Protein AF-A0A2N0PZ54-F1 (afdb_monomer_lite)

Organism: NCBI:txid588596

pLDDT: mean 73.6, std 25.11, range [31.48, 98.81]

Foldseek 3Di:
DDDPVNVVVVVVVVVVVVVVVVVVVVVVVVVVVVVVVVVVVVVVVVVVVVVVVVVVVVVVVVVVVVVVVVVVVVVVVVVVVVVVVVPPPPPPDDDDDDDDDDDDDDDPPPPPPPDDDPVNVVVVVVVVVVVVVVVVVVVVVVVVVVVVVVVVVPDDDDDDDDDDDPPPPVVVVVVVVVVVVVVVPPPDDDDDDDDDDDDDDDDDDDDDDDDDDDDDDDDD

Structure (mmCIF, N/CA/C/O backbone):
data_AF-A0A2N0PZ54-F1
#
_entry.id   AF-A0A2N0PZ54-F1
#
loop_
_atom_site.group_PDB
_atom_site.id
_atom_site.type_symbol
_atom_site.label_atom_id
_atom_site.label_alt_id
_atom_site.label_comp_id
_atom_site.label_asym_id
_atom_site.label_entity_id
_atom_site.label_seq_id
_atom_site.pdbx_PDB_ins_code
_atom_site.Cartn_x
_atom_site.Cartn_y
_atom_site.Cartn_z
_atom_site.occupancy
_atom_site.B_iso_or_equiv
_atom_site.auth_seq_id
_atom_site.auth_comp_id
_atom_site.auth_asym_id
_atom_site.auth_atom_id
_atom_site.pdbx_PDB_model_num
ATOM 1 N N . MET A 1 1 ? -26.607 3.199 61.182 1.00 68.12 1 MET A N 1
ATOM 2 C CA . MET A 1 1 ? -25.312 2.592 60.817 1.00 68.12 1 MET A CA 1
ATOM 3 C C . MET A 1 1 ? -25.599 1.587 59.723 1.00 68.12 1 MET A C 1
ATOM 5 O O . MET A 1 1 ? -26.382 0.681 59.970 1.00 68.12 1 MET A O 1
ATOM 9 N N . THR A 1 2 ? -25.081 1.798 58.517 1.00 79.88 2 THR A N 1
ATOM 10 C CA . THR A 1 2 ? -25.103 0.780 57.459 1.00 79.88 2 THR A CA 1
ATOM 11 C C . THR A 1 2 ? -24.251 -0.396 57.914 1.00 79.88 2 THR A C 1
ATOM 13 O O . THR A 1 2 ? -23.165 -0.187 58.458 1.00 79.88 2 THR A O 1
ATOM 16 N N . SER A 1 3 ? -24.761 -1.617 57.767 1.00 94.19 3 SER A N 1
ATOM 17 C CA . SER A 1 3 ? -23.997 -2.801 58.150 1.00 94.19 3 SER A CA 1
ATOM 18 C C . SER A 1 3 ? -22.883 -3.054 57.131 1.00 94.19 3 SER A C 1
ATOM 20 O O . SER A 1 3 ? -22.993 -2.676 55.964 1.00 94.19 3 SER A O 1
ATOM 22 N N . GLU A 1 4 ? -21.810 -3.719 57.551 1.00 96.19 4 GLU A N 1
ATOM 23 C CA . GLU A 1 4 ? -20.730 -4.156 56.656 1.00 96.19 4 GLU A CA 1
ATOM 24 C C . GLU A 1 4 ? -21.262 -4.990 55.475 1.00 96.19 4 GLU A C 1
ATOM 26 O O . GLU A 1 4 ? -20.805 -4.853 54.341 1.00 96.19 4 GLU A O 1
ATOM 31 N N . MET A 1 5 ? -22.315 -5.777 55.718 1.00 96.19 5 MET A N 1
ATOM 32 C CA . MET A 1 5 ? -23.004 -6.555 54.692 1.00 96.19 5 MET A CA 1
ATOM 33 C C . MET A 1 5 ? -23.631 -5.674 53.600 1.00 96.19 5 MET A C 1
ATOM 35 O O . MET A 1 5 ? -23.596 -6.035 52.423 1.00 96.19 5 MET A O 1
ATOM 39 N N . ASP A 1 6 ? -24.202 -4.524 53.965 1.00 96.44 6 ASP A N 1
ATOM 40 C CA . ASP A 1 6 ? -24.826 -3.612 52.999 1.00 96.44 6 ASP A CA 1
ATOM 41 C C . ASP A 1 6 ? -23.773 -2.942 52.108 1.00 96.44 6 ASP A C 1
ATOM 43 O O . ASP A 1 6 ? -23.976 -2.824 50.898 1.00 96.44 6 ASP A O 1
ATOM 47 N N . LEU A 1 7 ? -22.614 -2.590 52.679 1.00 96.94 7 LEU A N 1
ATOM 48 C CA . LEU A 1 7 ? -21.474 -2.051 51.929 1.00 96.94 7 LEU A CA 1
ATOM 49 C C . LEU A 1 7 ? -20.921 -3.074 50.926 1.00 96.94 7 LEU A C 1
ATOM 51 O O . LEU A 1 7 ? -20.685 -2.735 49.768 1.00 96.94 7 LEU A O 1
ATOM 55 N N . LEU A 1 8 ? -20.773 -4.339 51.333 1.00 97.44 8 LEU A N 1
ATOM 56 C CA . LEU A 1 8 ? -20.301 -5.407 50.445 1.00 97.44 8 LEU A CA 1
ATOM 57 C C . LEU A 1 8 ? -21.275 -5.695 49.297 1.00 97.44 8 LEU A C 1
ATOM 59 O O . LEU A 1 8 ? -20.848 -5.926 48.165 1.00 97.44 8 LEU A O 1
ATOM 63 N N . LYS A 1 9 ? -22.588 -5.668 49.557 1.00 97.31 9 LYS A N 1
ATOM 64 C CA . LYS A 1 9 ? -23.604 -5.810 48.501 1.00 97.31 9 LYS A CA 1
ATOM 65 C C . LYS A 1 9 ? -23.529 -4.664 47.494 1.00 97.31 9 LYS A C 1
ATOM 67 O O . LYS A 1 9 ? -23.600 -4.913 46.291 1.00 97.31 9 LYS A O 1
ATOM 72 N N . GLN A 1 10 ? -23.367 -3.434 47.978 1.00 97.12 10 GLN A N 1
ATOM 73 C CA . GLN A 1 10 ? -23.228 -2.258 47.123 1.00 97.12 10 GLN A CA 1
ATOM 74 C C . GLN A 1 10 ? -21.970 -2.342 46.248 1.00 97.12 10 GLN A C 1
ATOM 76 O O . GLN A 1 10 ? -22.047 -2.105 45.043 1.00 97.12 10 GLN A O 1
ATOM 81 N N . GLU A 1 11 ? -20.832 -2.724 46.827 1.00 97.69 11 GLU A N 1
ATOM 82 C CA . GLU A 1 11 ? -19.576 -2.843 46.084 1.00 97.69 11 GLU A CA 1
ATOM 83 C C . GLU A 1 11 ? -19.619 -3.975 45.049 1.00 97.69 11 GLU A C 1
ATOM 85 O O . GLU A 1 11 ? -19.183 -3.786 43.917 1.00 97.69 11 GLU A O 1
ATOM 90 N N . ASN A 1 12 ? -20.228 -5.121 45.371 1.00 98.25 12 ASN A N 1
ATOM 91 C CA . ASN A 1 12 ? -20.440 -6.184 44.384 1.00 98.25 12 ASN A CA 1
ATOM 92 C C . ASN A 1 12 ? -21.315 -5.721 43.213 1.00 98.25 12 ASN A C 1
ATOM 94 O O . ASN A 1 12 ? -21.012 -6.037 42.065 1.00 98.25 12 ASN A O 1
ATOM 98 N N . ALA A 1 13 ? -22.373 -4.947 43.474 1.00 98.38 13 ALA A N 1
ATOM 99 C CA . ALA A 1 13 ? -23.194 -4.380 42.406 1.00 98.38 13 ALA A CA 1
ATOM 100 C C . ALA A 1 13 ? -22.382 -3.421 41.516 1.00 98.38 13 ALA A C 1
ATOM 102 O O . ALA A 1 13 ? -22.491 -3.478 40.290 1.00 98.38 13 ALA A O 1
ATOM 103 N N . ARG A 1 14 ? -21.518 -2.593 42.121 1.00 98.50 14 ARG A N 1
ATOM 104 C CA . ARG A 1 14 ? -20.605 -1.695 41.401 1.00 98.50 14 ARG A CA 1
ATOM 105 C C . ARG A 1 14 ? -19.615 -2.473 40.529 1.00 98.50 14 ARG A C 1
ATOM 107 O O . ARG A 1 14 ? -19.482 -2.166 39.348 1.00 98.50 14 ARG A O 1
ATOM 114 N N . LEU A 1 15 ? -18.967 -3.499 41.082 1.00 98.62 15 LEU A N 1
ATOM 115 C CA . LEU A 1 15 ? -18.009 -4.344 40.361 1.00 98.62 15 LEU A CA 1
ATOM 116 C C . LEU A 1 15 ? -18.667 -5.124 39.217 1.00 98.62 15 LEU A C 1
ATOM 118 O O . LEU A 1 15 ? -18.072 -5.272 38.153 1.00 98.62 15 LEU A O 1
ATOM 122 N N . MET A 1 16 ? -19.903 -5.596 39.396 1.00 98.38 16 MET A N 1
ATOM 123 C CA . MET A 1 16 ? -20.659 -6.254 38.326 1.00 98.38 16 MET A CA 1
ATOM 124 C C . MET A 1 16 ? -20.952 -5.302 37.162 1.00 98.38 16 MET A C 1
ATOM 126 O O . MET A 1 16 ? -20.800 -5.696 36.005 1.00 98.38 16 MET A O 1
ATOM 130 N N . ALA A 1 17 ? -21.328 -4.054 37.457 1.00 98.50 17 ALA A N 1
ATOM 131 C CA . ALA A 1 17 ? -21.536 -3.033 36.434 1.00 98.50 17 ALA A CA 1
ATOM 132 C C . ALA A 1 17 ? -20.226 -2.691 35.701 1.00 98.50 17 ALA A C 1
ATOM 134 O O . ALA A 1 17 ? -20.183 -2.707 34.473 1.00 98.50 17 ALA A O 1
ATOM 135 N N . GLU A 1 18 ? -19.138 -2.476 36.443 1.00 98.56 18 GLU A N 1
ATOM 136 C CA . GLU A 1 18 ? -17.820 -2.167 35.877 1.00 98.56 18 GLU A CA 1
ATOM 137 C C . GLU A 1 18 ? -17.285 -3.313 34.994 1.00 98.56 18 GLU A C 1
ATOM 139 O O . GLU A 1 18 ? -16.790 -3.078 33.891 1.00 98.56 18 GLU A O 1
ATOM 144 N N . ASN A 1 19 ? -17.461 -4.570 35.413 1.00 98.50 19 ASN A N 1
ATOM 145 C CA . ASN A 1 19 ? -17.098 -5.738 34.606 1.00 98.50 19 ASN A CA 1
ATOM 146 C C . ASN A 1 19 ? -17.907 -5.832 33.304 1.00 98.50 19 ASN A C 1
ATOM 148 O O . ASN A 1 19 ? -17.364 -6.229 32.270 1.00 98.50 19 ASN A O 1
ATOM 152 N N . ALA A 1 20 ? -19.193 -5.467 33.333 1.00 98.62 20 ALA A N 1
ATOM 153 C CA . ALA A 1 20 ? -20.018 -5.426 32.130 1.00 98.62 20 ALA A CA 1
ATOM 154 C C . ALA A 1 20 ? -19.530 -4.341 31.156 1.00 98.62 20 ALA A C 1
ATOM 156 O O . ALA A 1 20 ? -19.388 -4.614 29.964 1.00 98.62 20 ALA A O 1
ATOM 157 N N . GLU A 1 21 ? -19.193 -3.148 31.655 1.00 98.62 21 GLU A N 1
ATOM 158 C CA . GLU A 1 21 ? -18.612 -2.079 30.835 1.00 98.62 21 GLU A CA 1
ATOM 159 C C . GLU A 1 21 ? -17.265 -2.474 30.222 1.00 98.62 21 GLU A C 1
ATOM 161 O O . GLU A 1 21 ? -17.022 -2.225 29.040 1.00 98.62 21 GLU A O 1
ATOM 166 N N . PHE A 1 22 ? -16.379 -3.104 31.001 1.00 98.75 22 PHE A N 1
ATOM 167 C CA . PHE A 1 22 ? -15.093 -3.573 30.486 1.00 98.75 22 PHE A CA 1
ATOM 168 C C . PHE A 1 22 ? -15.255 -4.620 29.393 1.00 98.75 22 PHE A C 1
ATOM 170 O O . PHE A 1 22 ? -14.506 -4.595 28.417 1.00 98.75 22 PHE A O 1
ATOM 177 N N . LYS A 1 23 ? -16.240 -5.512 29.525 1.00 98.69 23 LYS A N 1
ATOM 178 C CA . LYS A 1 23 ? -16.540 -6.506 28.497 1.00 98.69 23 LYS A CA 1
ATOM 179 C C . LYS A 1 23 ? -16.958 -5.843 27.183 1.00 98.69 23 LYS A C 1
ATOM 181 O O . LYS A 1 23 ? -16.408 -6.190 26.144 1.00 98.69 23 LYS A O 1
ATOM 186 N N . VAL A 1 24 ? -17.844 -4.845 27.241 1.00 98.75 24 VAL A N 1
ATOM 187 C CA . VAL A 1 24 ? -18.264 -4.078 26.054 1.00 98.75 24 VAL A CA 1
ATOM 188 C C . VAL A 1 24 ? -17.067 -3.392 25.393 1.00 98.75 24 VAL A C 1
ATOM 190 O O . VAL A 1 24 ? -16.829 -3.593 24.207 1.00 98.75 24 VAL A O 1
ATOM 193 N N . LYS A 1 25 ? -16.246 -2.667 26.166 1.00 98.69 25 LYS A N 1
ATOM 194 C CA . LYS A 1 25 ? -15.042 -1.992 25.644 1.00 98.69 25 LYS A CA 1
ATOM 195 C C . LYS A 1 25 ? -14.034 -2.969 25.037 1.00 98.69 25 LYS A C 1
ATOM 197 O O . LYS A 1 25 ? -13.357 -2.643 24.066 1.00 98.69 25 LYS A O 1
ATOM 202 N N . TYR A 1 26 ? -13.899 -4.157 25.624 1.00 98.75 26 TYR A N 1
ATOM 203 C CA . TYR A 1 26 ? -13.022 -5.200 25.102 1.00 98.75 26 TYR A CA 1
ATOM 204 C C . TYR A 1 26 ? -13.509 -5.717 23.745 1.00 98.75 26 TYR A C 1
ATOM 206 O O . TYR A 1 26 ? -12.701 -5.856 22.825 1.00 98.75 26 TYR A O 1
ATOM 214 N N . ASP A 1 27 ? -14.810 -5.973 23.613 1.00 98.62 27 ASP A N 1
ATOM 215 C CA . ASP A 1 27 ? -15.408 -6.439 22.362 1.00 98.62 27 ASP A CA 1
ATOM 216 C C . ASP A 1 27 ? -15.318 -5.356 21.269 1.00 98.62 27 ASP A C 1
ATOM 218 O O . ASP A 1 27 ? -14.859 -5.645 20.165 1.00 98.62 27 ASP A O 1
ATOM 222 N N . GLU A 1 28 ? -15.602 -4.090 21.596 1.00 98.75 28 GLU A N 1
ATOM 223 C CA . GLU A 1 28 ? -15.422 -2.946 20.684 1.00 98.75 28 GLU A CA 1
ATOM 224 C C . GLU A 1 28 ? -13.970 -2.817 20.196 1.00 98.75 28 GLU A C 1
ATOM 226 O O . GLU A 1 28 ? -13.707 -2.743 18.993 1.00 98.75 28 GLU A O 1
ATOM 231 N N . ALA A 1 29 ? -12.997 -2.855 21.112 1.00 98.81 29 ALA A N 1
ATOM 232 C CA . ALA A 1 29 ? -11.582 -2.772 20.757 1.00 98.81 29 ALA A CA 1
ATOM 233 C C . ALA A 1 29 ? -11.137 -3.960 19.890 1.00 98.81 29 ALA A C 1
ATOM 235 O O . ALA A 1 29 ? -10.318 -3.816 18.975 1.00 98.81 29 ALA A O 1
ATOM 236 N N . LYS A 1 30 ? -11.671 -5.154 20.159 1.00 98.75 30 LYS A N 1
ATOM 237 C CA . LYS A 1 30 ? -11.410 -6.345 19.352 1.00 98.75 30 LYS A CA 1
ATOM 238 C C . LYS A 1 30 ? -11.942 -6.160 17.931 1.00 98.75 30 LYS A C 1
ATOM 240 O O . LYS A 1 30 ? -11.209 -6.454 16.982 1.00 98.75 30 LYS A O 1
ATOM 245 N N . ASP A 1 31 ? -13.146 -5.624 17.776 1.00 98.75 31 ASP A N 1
ATOM 246 C CA . ASP A 1 31 ? -13.743 -5.339 16.472 1.00 98.75 31 ASP A CA 1
ATOM 247 C C . ASP A 1 31 ? -12.942 -4.280 15.702 1.00 98.75 31 ASP A C 1
ATOM 249 O O . ASP A 1 31 ? -12.585 -4.499 14.539 1.00 98.75 31 ASP A O 1
ATOM 253 N N . GLU A 1 32 ? -12.529 -3.190 16.351 1.00 98.75 32 GLU A N 1
ATOM 254 C CA . GLU A 1 32 ? -11.653 -2.179 15.745 1.00 98.75 32 GLU A CA 1
ATOM 255 C C . GLU A 1 32 ? -10.322 -2.772 15.264 1.00 98.75 32 GLU A C 1
ATOM 257 O O . GLU A 1 32 ? -9.891 -2.520 14.133 1.00 98.75 32 GLU A O 1
ATOM 262 N N . ILE A 1 33 ? -9.690 -3.627 16.075 1.00 98.75 33 ILE A N 1
ATOM 263 C CA . ILE A 1 33 ? -8.461 -4.332 15.690 1.00 98.75 33 ILE A CA 1
ATOM 264 C C . ILE A 1 33 ? -8.702 -5.203 14.453 1.00 98.75 33 ILE A C 1
ATOM 266 O O . ILE A 1 33 ? -7.851 -5.250 13.558 1.00 98.75 33 ILE A O 1
ATOM 270 N N . THR A 1 34 ? -9.835 -5.906 14.368 1.00 98.75 34 THR A N 1
ATOM 271 C CA . THR A 1 34 ? -10.137 -6.738 13.191 1.00 98.75 34 THR A CA 1
ATOM 272 C C . THR A 1 34 ? -10.324 -5.899 11.928 1.00 98.75 34 THR A C 1
ATOM 274 O O . THR A 1 34 ? -9.774 -6.262 10.879 1.00 98.75 34 THR A O 1
ATOM 277 N N . LYS A 1 35 ? -10.998 -4.748 12.038 1.00 98.81 35 LYS A N 1
ATOM 278 C CA . LYS A 1 35 ? -11.200 -3.792 10.945 1.00 98.81 35 LYS A CA 1
ATOM 279 C C . LYS A 1 35 ? -9.877 -3.201 10.461 1.00 98.81 35 LYS A C 1
ATOM 281 O O . LYS A 1 35 ? -9.555 -3.320 9.279 1.00 98.81 35 LYS A O 1
ATOM 286 N N . LEU A 1 36 ? -9.058 -2.672 11.371 1.00 98.81 36 LEU A N 1
ATOM 287 C CA . LEU A 1 36 ? -7.744 -2.108 11.041 1.00 98.81 36 LEU A CA 1
ATOM 288 C C . LEU A 1 36 ? -6.825 -3.147 10.388 1.00 98.81 36 LEU A C 1
ATOM 290 O O . LEU A 1 36 ? -6.130 -2.856 9.414 1.00 98.81 36 LEU A O 1
ATOM 294 N N . ARG A 1 37 ? -6.851 -4.398 10.864 1.00 98.75 37 ARG A N 1
ATOM 295 C CA . ARG A 1 37 ? -6.103 -5.496 10.233 1.00 98.75 37 ARG A CA 1
ATOM 296 C C . ARG A 1 37 ? -6.569 -5.769 8.803 1.00 98.75 37 ARG A C 1
ATOM 298 O O . ARG A 1 37 ? -5.736 -6.088 7.955 1.00 98.75 37 ARG A O 1
ATOM 305 N N . ALA A 1 38 ? -7.868 -5.683 8.521 1.00 98.69 38 ALA A N 1
ATOM 306 C CA . ALA A 1 38 ? -8.391 -5.859 7.169 1.00 98.69 38 ALA A CA 1
ATOM 307 C C . ALA A 1 38 ? -7.967 -4.709 6.242 1.00 98.69 38 ALA A C 1
ATOM 309 O O . ALA A 1 38 ? -7.477 -4.964 5.141 1.00 98.69 38 ALA A O 1
ATOM 310 N N . GLU A 1 39 ? -8.067 -3.465 6.710 1.00 98.81 39 GLU A N 1
ATOM 311 C CA . GLU A 1 39 ? -7.629 -2.279 5.966 1.00 98.81 39 GLU A CA 1
ATOM 312 C C . GLU A 1 39 ? -6.130 -2.328 5.636 1.00 98.81 39 GLU A C 1
ATOM 314 O O . GLU A 1 39 ? -5.743 -2.127 4.482 1.00 98.81 39 GLU A O 1
ATOM 319 N N . LEU A 1 40 ? -5.285 -2.685 6.610 1.00 98.81 40 LEU A N 1
ATOM 320 C CA . LEU A 1 40 ? -3.843 -2.843 6.398 1.00 98.81 40 LEU A CA 1
ATOM 321 C C . LEU A 1 40 ? -3.529 -3.929 5.362 1.00 98.81 40 LEU A C 1
ATOM 323 O O . LEU A 1 40 ? -2.709 -3.701 4.472 1.00 98.81 40 LEU A O 1
ATOM 327 N N . ARG A 1 41 ? -4.203 -5.085 5.423 1.00 98.75 41 ARG A N 1
ATOM 328 C CA . ARG A 1 41 ? -4.040 -6.153 4.419 1.00 98.75 41 ARG A CA 1
ATOM 329 C C . ARG A 1 41 ? -4.400 -5.678 3.013 1.00 98.75 41 ARG A C 1
ATOM 331 O O . ARG A 1 41 ? -3.668 -5.971 2.069 1.00 98.75 41 ARG A O 1
ATOM 338 N N . ASN A 1 42 ? -5.490 -4.927 2.874 1.00 98.75 42 ASN A N 1
ATOM 339 C CA . ASN A 1 42 ? -5.900 -4.375 1.584 1.00 98.75 42 ASN A CA 1
ATOM 340 C C . ASN A 1 42 ? -4.880 -3.357 1.067 1.00 98.75 42 ASN A C 1
ATOM 342 O O . ASN A 1 42 ? -4.481 -3.418 -0.095 1.00 98.75 42 ASN A O 1
ATOM 346 N N . ARG A 1 43 ? -4.386 -2.465 1.935 1.00 98.81 43 ARG A N 1
ATOM 347 C CA . ARG A 1 43 ? -3.375 -1.478 1.545 1.00 98.81 43 ARG A CA 1
ATOM 348 C C . ARG A 1 43 ? -2.067 -2.129 1.100 1.00 98.81 43 ARG A C 1
ATOM 350 O O . ARG A 1 43 ? -1.476 -1.663 0.129 1.00 98.81 43 ARG A O 1
ATOM 357 N N . ILE A 1 44 ? -1.636 -3.197 1.773 1.00 98.75 44 ILE A N 1
ATOM 358 C CA . ILE A 1 44 ? -0.453 -3.976 1.377 1.00 98.75 44 ILE A CA 1
ATOM 359 C C . ILE A 1 44 ? -0.655 -4.579 -0.017 1.00 98.75 44 ILE A C 1
ATOM 361 O O . ILE A 1 44 ? 0.192 -4.365 -0.880 1.00 98.75 44 ILE A O 1
ATOM 365 N N . LYS A 1 45 ? -1.799 -5.229 -0.275 1.00 98.69 45 LYS A N 1
ATOM 366 C CA . LYS A 1 45 ? -2.123 -5.787 -1.602 1.00 98.69 45 LYS A CA 1
ATOM 367 C C . LYS A 1 45 ? -2.062 -4.743 -2.719 1.00 98.69 45 LYS A C 1
ATOM 369 O O . LYS A 1 45 ? -1.461 -4.995 -3.761 1.00 98.69 45 LYS A O 1
ATOM 374 N N . GLU A 1 46 ? -2.655 -3.570 -2.506 1.00 98.69 46 GLU A N 1
ATOM 375 C CA . GLU A 1 46 ? -2.633 -2.487 -3.498 1.00 98.69 46 GLU A CA 1
ATOM 376 C C . GLU A 1 46 ? -1.210 -1.979 -3.768 1.00 98.69 46 GLU A C 1
ATOM 378 O O . GLU A 1 46 ? -0.824 -1.765 -4.919 1.00 98.69 46 GLU A O 1
ATOM 383 N N . LEU A 1 47 ? -0.399 -1.820 -2.717 1.00 98.69 47 LEU A N 1
ATOM 384 C CA . LEU A 1 47 ? 0.995 -1.393 -2.854 1.00 98.69 47 LEU A CA 1
ATOM 385 C C . LEU A 1 47 ? 1.855 -2.442 -3.568 1.00 98.69 47 LEU A C 1
ATOM 387 O O . LEU A 1 47 ? 2.684 -2.083 -4.403 1.00 98.69 47 LEU A O 1
ATOM 391 N N . GLU A 1 48 ? 1.656 -3.727 -3.280 1.00 98.62 48 GLU A N 1
ATOM 392 C CA . GLU A 1 48 ? 2.356 -4.821 -3.958 1.00 98.62 48 GLU A CA 1
ATOM 393 C C . GLU A 1 48 ? 2.012 -4.872 -5.445 1.00 98.62 48 GLU A C 1
ATOM 395 O O . GLU A 1 48 ? 2.919 -4.958 -6.277 1.00 98.62 48 GLU A O 1
ATOM 400 N N . LYS A 1 49 ? 0.729 -4.729 -5.794 1.00 98.62 49 LYS A N 1
ATOM 401 C CA . LYS A 1 49 ? 0.285 -4.651 -7.189 1.00 98.62 49 LYS A CA 1
ATOM 402 C C . LYS A 1 49 ? 0.925 -3.465 -7.914 1.00 98.62 49 LYS A C 1
ATOM 404 O O . LYS A 1 49 ? 1.543 -3.648 -8.959 1.00 98.62 49 LYS A O 1
ATOM 409 N N . ALA A 1 50 ? 0.868 -2.269 -7.326 1.00 98.56 50 ALA A N 1
ATOM 410 C CA . ALA A 1 50 ? 1.475 -1.072 -7.910 1.00 98.56 50 ALA A CA 1
ATOM 411 C C . ALA A 1 50 ? 3.000 -1.208 -8.087 1.00 98.56 50 ALA A C 1
ATOM 413 O O . ALA A 1 50 ? 3.565 -0.741 -9.084 1.00 98.56 50 ALA A O 1
ATOM 414 N N . ARG A 1 51 ? 3.679 -1.874 -7.142 1.00 98.62 51 ARG A N 1
ATOM 415 C CA . ARG A 1 51 ? 5.114 -2.171 -7.235 1.00 98.62 51 ARG A CA 1
ATOM 416 C C . ARG A 1 51 ? 5.412 -3.097 -8.412 1.00 98.62 51 ARG A C 1
ATOM 418 O O . ARG A 1 51 ? 6.338 -2.816 -9.170 1.00 98.62 51 ARG A O 1
ATOM 425 N N . ILE A 1 52 ? 4.636 -4.170 -8.571 1.00 98.56 52 ILE A N 1
ATOM 426 C CA . ILE A 1 52 ? 4.779 -5.119 -9.685 1.00 98.56 52 ILE A CA 1
ATOM 427 C C . ILE A 1 52 ? 4.539 -4.408 -11.021 1.00 98.56 52 ILE A C 1
ATOM 429 O O . ILE A 1 52 ? 5.385 -4.497 -11.908 1.00 98.56 52 ILE A O 1
ATOM 433 N N . ASP A 1 53 ? 3.463 -3.630 -11.145 1.00 98.50 53 ASP A N 1
ATOM 434 C CA . ASP A 1 53 ? 3.146 -2.881 -12.369 1.00 98.50 53 ASP A CA 1
ATOM 435 C C . ASP A 1 53 ? 4.277 -1.918 -12.760 1.00 98.50 53 ASP A C 1
ATOM 437 O O . ASP A 1 53 ? 4.623 -1.776 -13.936 1.00 98.50 53 ASP A O 1
ATOM 441 N N . THR A 1 54 ? 4.881 -1.259 -11.770 1.00 98.31 54 THR A N 1
ATOM 442 C CA . THR A 1 54 ? 6.018 -0.357 -11.987 1.00 98.31 54 THR A CA 1
ATOM 443 C C . THR A 1 54 ? 7.262 -1.122 -12.431 1.00 98.31 54 THR A C 1
ATOM 445 O O . THR A 1 54 ? 7.921 -0.706 -13.384 1.00 98.31 54 THR A O 1
ATOM 448 N N . ALA A 1 55 ? 7.565 -2.255 -11.791 1.00 98.50 55 ALA A N 1
ATOM 449 C CA . ALA A 1 55 ? 8.688 -3.106 -12.174 1.00 98.50 55 ALA A CA 1
ATOM 450 C C . ALA A 1 55 ? 8.539 -3.607 -13.620 1.00 98.50 55 ALA A C 1
ATOM 452 O O . ALA A 1 55 ? 9.458 -3.444 -14.416 1.00 98.50 55 ALA A O 1
ATOM 453 N N . VAL A 1 56 ? 7.352 -4.098 -13.994 1.00 98.50 56 VAL A N 1
ATOM 454 C CA . VAL A 1 56 ? 7.049 -4.555 -15.361 1.00 98.50 56 VAL A CA 1
ATOM 455 C C . VAL A 1 56 ? 7.214 -3.425 -16.380 1.00 98.50 56 VAL A C 1
ATOM 457 O O . VAL A 1 56 ? 7.837 -3.617 -17.426 1.00 98.50 56 VAL A O 1
ATOM 460 N N . LYS A 1 57 ? 6.697 -2.224 -16.085 1.00 98.31 57 LYS A N 1
ATOM 461 C CA . LYS A 1 57 ? 6.866 -1.049 -16.959 1.00 98.31 57 LYS A CA 1
ATOM 462 C C . LYS A 1 57 ? 8.335 -0.672 -17.139 1.00 98.31 57 LYS A C 1
ATOM 464 O O . LYS A 1 57 ? 8.728 -0.317 -18.248 1.00 98.31 57 LYS A O 1
ATOM 469 N N . ASN A 1 58 ? 9.132 -0.745 -16.076 1.00 98.12 58 ASN A N 1
ATOM 470 C CA . ASN A 1 58 ? 10.562 -0.457 -16.144 1.00 98.12 58 ASN A CA 1
ATOM 471 C C . ASN A 1 58 ? 11.296 -1.498 -16.992 1.00 98.12 58 ASN A C 1
ATOM 473 O O . ASN A 1 58 ? 11.955 -1.109 -17.947 1.00 98.12 58 ASN A O 1
ATOM 477 N N . THR A 1 59 ? 11.070 -2.794 -16.759 1.00 98.12 59 THR A N 1
ATOM 478 C CA . THR A 1 59 ? 11.657 -3.862 -17.585 1.00 98.12 59 THR A CA 1
ATOM 479 C C . THR A 1 59 ? 11.296 -3.706 -19.062 1.00 98.12 59 THR A C 1
ATOM 481 O O . THR A 1 59 ? 12.155 -3.844 -19.928 1.00 98.12 59 THR A O 1
ATOM 484 N N . ARG A 1 60 ? 10.040 -3.356 -19.378 1.00 98.06 60 ARG A N 1
ATOM 485 C CA . ARG A 1 60 ? 9.628 -3.076 -20.761 1.00 98.06 60 ARG A CA 1
ATOM 486 C C . ARG A 1 60 ? 10.404 -1.902 -21.365 1.00 98.06 60 ARG A C 1
ATOM 488 O O . ARG A 1 60 ? 10.798 -1.979 -22.526 1.00 98.06 60 ARG A O 1
ATOM 495 N N . ARG A 1 61 ? 10.609 -0.826 -20.598 1.00 98.31 61 ARG A N 1
ATOM 496 C CA . ARG A 1 61 ? 11.392 0.336 -21.041 1.00 98.31 61 ARG A CA 1
ATOM 497 C C . ARG A 1 61 ? 12.850 -0.044 -21.291 1.00 98.31 61 ARG A C 1
ATOM 499 O O . ARG A 1 61 ? 13.395 0.372 -22.304 1.00 98.31 61 ARG A O 1
ATOM 506 N N . ASP A 1 62 ? 13.449 -0.846 -20.417 1.00 98.06 62 ASP A N 1
ATOM 507 C CA . ASP A 1 62 ? 14.844 -1.277 -20.552 1.00 98.06 62 ASP A CA 1
ATOM 508 C C . ASP A 1 62 ? 15.042 -2.119 -21.818 1.00 98.06 62 ASP A C 1
ATOM 510 O O . ASP A 1 62 ? 15.947 -1.848 -22.604 1.00 98.06 62 ASP A O 1
ATOM 514 N N . VAL A 1 63 ? 14.135 -3.066 -22.084 1.00 98.06 63 VAL A N 1
ATOM 515 C CA . VAL A 1 63 ? 14.134 -3.853 -23.330 1.00 98.06 63 VAL A CA 1
ATOM 516 C C . VAL A 1 63 ? 14.004 -2.952 -24.560 1.00 98.06 63 VAL A C 1
ATOM 518 O O . VAL A 1 63 ? 14.708 -3.137 -25.553 1.00 98.06 63 VAL A O 1
ATOM 521 N N . GLU A 1 64 ? 13.115 -1.959 -24.516 1.00 98.19 64 GLU A N 1
ATOM 522 C CA . GLU A 1 64 ? 12.941 -1.033 -25.634 1.00 98.19 64 GLU A CA 1
ATOM 523 C C . GLU A 1 64 ? 14.159 -0.125 -25.844 1.00 98.19 64 GLU A C 1
ATOM 525 O O . GLU A 1 64 ? 14.518 0.144 -26.990 1.00 98.19 64 GLU A O 1
ATOM 530 N N . ASN A 1 65 ? 14.808 0.322 -24.768 1.00 98.12 65 ASN A N 1
ATOM 531 C CA . ASN A 1 65 ? 16.035 1.109 -24.842 1.00 98.12 65 ASN A CA 1
ATOM 532 C C . ASN A 1 65 ? 17.157 0.302 -25.507 1.00 98.12 65 ASN A C 1
ATOM 534 O O . ASN A 1 65 ? 17.734 0.786 -26.472 1.00 98.12 65 ASN A O 1
ATOM 538 N N . VAL A 1 66 ? 17.374 -0.954 -25.094 1.00 98.25 66 VAL A N 1
ATOM 539 C CA . VAL A 1 66 ? 18.362 -1.849 -25.728 1.00 98.25 66 VAL A CA 1
ATOM 540 C C . VAL A 1 66 ? 18.085 -2.018 -27.224 1.00 98.25 66 VAL A C 1
ATOM 542 O O . VAL A 1 66 ? 19.006 -1.975 -28.038 1.00 98.25 66 VAL A O 1
ATOM 545 N N . ARG A 1 67 ? 16.811 -2.167 -27.611 1.00 98.06 67 ARG A N 1
ATOM 546 C CA . ARG A 1 67 ? 16.420 -2.248 -29.025 1.00 98.06 67 ARG A CA 1
ATOM 547 C C . ARG A 1 67 ? 16.765 -0.964 -29.787 1.00 98.06 67 ARG A C 1
ATOM 549 O O . ARG A 1 67 ? 17.326 -1.051 -30.875 1.00 98.06 67 ARG A O 1
ATOM 556 N N . ARG A 1 68 ? 16.446 0.208 -29.223 1.00 98.31 68 ARG A N 1
ATOM 557 C CA . ARG A 1 68 ? 16.773 1.513 -29.826 1.00 98.31 68 ARG A CA 1
ATOM 558 C C . ARG A 1 68 ? 18.285 1.723 -29.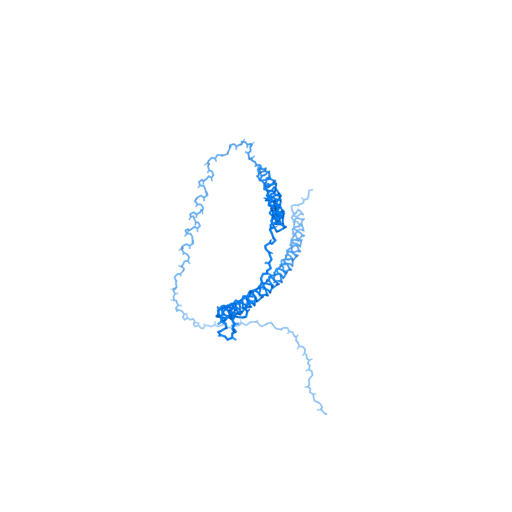935 1.00 98.31 68 ARG A C 1
ATOM 560 O O . ARG A 1 68 ? 18.743 2.239 -30.946 1.00 98.31 68 ARG A O 1
ATOM 567 N N . ASP A 1 69 ? 19.060 1.289 -28.946 1.00 98.31 69 ASP A N 1
ATOM 568 C CA . ASP A 1 69 ? 20.522 1.393 -28.972 1.00 98.31 69 ASP A CA 1
ATOM 569 C C . ASP A 1 69 ? 21.137 0.519 -30.074 1.00 98.31 69 ASP A C 1
ATOM 571 O O . ASP A 1 69 ? 22.037 0.967 -30.786 1.00 98.31 69 ASP A O 1
ATOM 575 N N . ALA A 1 70 ? 20.614 -0.696 -30.271 1.00 97.94 70 ALA A N 1
ATOM 576 C CA . ALA A 1 70 ? 21.030 -1.569 -31.367 1.00 97.94 70 ALA A CA 1
ATOM 577 C C . ALA A 1 70 ? 20.705 -0.962 -32.746 1.00 97.94 70 ALA A C 1
ATOM 579 O O . ALA A 1 70 ? 21.569 -0.928 -33.623 1.00 97.94 70 ALA A O 1
ATOM 580 N N . GLU A 1 71 ? 19.493 -0.429 -32.921 1.00 98.00 71 GLU A N 1
ATOM 581 C CA . GLU A 1 71 ? 19.076 0.254 -34.154 1.00 98.00 71 GLU A CA 1
ATOM 582 C C . GLU A 1 71 ? 19.933 1.500 -34.429 1.00 98.00 71 GLU A C 1
ATOM 584 O O . GLU A 1 71 ? 20.425 1.691 -35.542 1.00 98.00 71 GLU A O 1
ATOM 589 N N . ASN A 1 72 ? 20.202 2.311 -33.403 1.00 98.19 72 ASN A N 1
ATOM 590 C CA . ASN A 1 72 ? 21.077 3.478 -33.509 1.00 98.19 72 ASN A CA 1
ATOM 591 C C . ASN A 1 72 ? 22.511 3.093 -33.904 1.00 98.19 72 ASN A C 1
ATOM 593 O O . ASN A 1 72 ? 23.133 3.793 -34.704 1.00 98.19 72 ASN A O 1
ATOM 597 N N . ALA A 1 73 ? 23.045 1.986 -33.378 1.00 97.88 73 ALA A N 1
ATOM 598 C CA . ALA A 1 73 ? 24.365 1.487 -33.760 1.00 97.88 73 ALA A CA 1
ATOM 599 C C . ALA A 1 73 ? 24.407 1.041 -35.232 1.00 97.88 73 ALA A C 1
ATOM 601 O O . ALA A 1 73 ? 25.362 1.361 -35.948 1.00 97.88 73 ALA A O 1
ATOM 602 N N . GLU A 1 74 ? 23.362 0.359 -35.708 1.00 97.75 74 GLU A N 1
ATOM 603 C CA . GLU A 1 74 ? 23.243 -0.044 -37.110 1.00 97.75 74 GLU A CA 1
ATOM 604 C C . GLU A 1 74 ? 23.134 1.171 -38.042 1.00 97.75 74 GLU A C 1
ATOM 606 O O . GLU A 1 74 ? 23.874 1.266 -39.026 1.00 97.75 74 GLU A O 1
ATOM 611 N N . LEU A 1 75 ? 22.265 2.134 -37.718 1.00 98.12 75 LEU A N 1
ATOM 612 C CA . LEU A 1 75 ? 22.118 3.372 -38.484 1.00 98.12 75 LEU A CA 1
ATOM 613 C C . LEU A 1 75 ? 23.429 4.156 -38.531 1.00 98.12 75 LEU A C 1
ATOM 615 O O . LEU A 1 75 ? 23.837 4.590 -39.606 1.00 98.12 75 LEU A O 1
ATOM 619 N N . LYS A 1 76 ? 24.137 4.269 -37.403 1.00 98.00 76 LYS A N 1
ATOM 620 C CA . LYS A 1 76 ? 25.450 4.921 -37.347 1.00 98.00 76 LYS A CA 1
ATOM 621 C C . LYS A 1 76 ? 26.465 4.241 -38.270 1.00 98.00 76 LYS A C 1
ATOM 623 O O . LYS A 1 76 ? 27.214 4.931 -38.957 1.00 98.00 76 LYS A O 1
ATOM 628 N N . SER A 1 77 ? 26.468 2.907 -38.333 1.00 96.56 77 SER A N 1
ATOM 629 C CA . SER A 1 77 ? 27.319 2.163 -39.271 1.00 96.56 77 SER A CA 1
ATOM 630 C C . SER A 1 77 ? 26.943 2.427 -40.734 1.00 96.56 77 SER A C 1
ATOM 632 O O . SER A 1 77 ? 27.829 2.631 -41.563 1.00 96.56 77 SER A O 1
ATOM 634 N N . ARG A 1 78 ? 25.644 2.461 -41.061 1.00 97.19 78 ARG A N 1
ATOM 635 C CA . ARG A 1 78 ? 25.163 2.768 -42.420 1.00 97.19 78 ARG A CA 1
ATOM 636 C C . ARG A 1 78 ? 25.519 4.194 -42.848 1.00 97.19 78 ARG A C 1
ATOM 638 O O . ARG A 1 78 ? 25.961 4.382 -43.975 1.00 97.19 78 ARG A O 1
ATOM 645 N N . VAL A 1 79 ? 25.371 5.172 -41.953 1.00 96.94 79 VAL A N 1
ATOM 646 C CA . VAL A 1 79 ? 25.749 6.572 -42.206 1.00 96.94 79 VAL A CA 1
ATOM 647 C C . VAL A 1 79 ? 27.247 6.687 -42.472 1.00 96.94 79 VAL A C 1
ATOM 649 O O . VAL A 1 79 ? 27.624 7.258 -43.487 1.00 96.94 79 VAL A O 1
ATOM 652 N N . ALA A 1 80 ? 28.095 6.068 -41.643 1.00 95.31 80 ALA A N 1
ATOM 653 C CA . ALA A 1 80 ? 29.545 6.098 -41.845 1.00 95.31 80 ALA A CA 1
ATOM 654 C C . ALA A 1 80 ? 29.968 5.524 -43.213 1.00 95.31 80 ALA A C 1
ATOM 656 O O . ALA A 1 80 ? 30.818 6.102 -43.883 1.00 95.31 80 ALA A O 1
ATOM 657 N N . LYS A 1 81 ? 29.339 4.424 -43.656 1.00 94.62 81 LYS A N 1
ATOM 658 C CA . LYS A 1 81 ? 29.581 3.847 -44.991 1.00 94.62 81 LYS A CA 1
ATOM 659 C C . LYS A 1 81 ? 29.162 4.790 -46.119 1.00 94.62 81 LYS A C 1
ATOM 661 O O . LYS A 1 81 ? 29.921 4.990 -47.055 1.00 94.62 81 LYS A O 1
ATOM 666 N N . LEU A 1 82 ? 27.979 5.400 -46.019 1.00 94.38 82 LEU A N 1
ATOM 667 C CA . LEU A 1 82 ? 27.511 6.363 -47.022 1.00 94.38 82 LEU A CA 1
ATOM 668 C C . LEU A 1 82 ? 28.404 7.608 -47.088 1.00 94.38 82 LEU A C 1
ATOM 670 O O . LEU A 1 82 ? 28.659 8.126 -48.173 1.00 94.38 82 LEU A O 1
ATOM 674 N N . GLU A 1 83 ? 28.896 8.081 -45.944 1.00 92.44 83 GLU A N 1
ATOM 675 C CA . GLU A 1 83 ? 29.859 9.181 -45.887 1.00 92.44 83 GLU A CA 1
ATOM 676 C C . GLU A 1 83 ? 31.186 8.803 -46.565 1.00 92.44 83 GLU A C 1
ATOM 678 O O . GLU A 1 83 ? 31.728 9.610 -47.323 1.00 92.44 83 GLU A O 1
ATOM 683 N N . GLU A 1 84 ? 31.683 7.580 -46.360 1.00 91.19 84 GLU A N 1
ATOM 684 C CA . GLU A 1 84 ? 32.878 7.049 -47.032 1.00 91.19 84 GLU A CA 1
ATOM 685 C C . GLU A 1 84 ? 32.689 6.924 -48.554 1.00 91.19 84 GLU A C 1
ATOM 687 O O . GLU A 1 84 ? 33.529 7.410 -49.321 1.00 91.19 84 GLU A O 1
ATOM 692 N N . ASP A 1 85 ? 31.560 6.362 -48.994 1.00 88.62 85 ASP A N 1
ATOM 693 C CA . ASP A 1 85 ? 31.194 6.232 -50.409 1.00 88.62 85 ASP A CA 1
ATOM 694 C C . ASP A 1 85 ? 31.049 7.608 -51.081 1.00 88.62 85 ASP A C 1
ATOM 696 O O . ASP A 1 85 ? 31.455 7.795 -52.228 1.00 88.62 85 ASP A O 1
ATOM 700 N N . SER A 1 86 ? 30.517 8.606 -50.363 1.00 84.31 86 SER A N 1
ATOM 701 C CA . SER A 1 86 ? 30.395 9.983 -50.862 1.00 84.31 86 SER A CA 1
ATOM 702 C C . SER A 1 86 ? 31.737 10.716 -50.981 1.00 84.31 86 SER A C 1
ATOM 704 O O . SER A 1 86 ? 31.869 11.635 -51.790 1.00 84.31 86 SER A O 1
ATOM 706 N N . ARG A 1 87 ? 32.740 10.316 -50.185 1.00 77.19 87 ARG A N 1
ATOM 707 C CA . ARG A 1 87 ? 34.093 10.895 -50.196 1.00 77.19 87 ARG A CA 1
ATOM 708 C C . ARG A 1 87 ? 34.962 10.365 -51.328 1.00 77.19 87 ARG A C 1
ATOM 710 O O . ARG A 1 87 ? 35.978 10.988 -51.639 1.00 77.19 87 ARG A O 1
ATOM 717 N N . HIS A 1 88 ? 34.594 9.241 -51.939 1.00 65.81 88 HIS A N 1
ATOM 718 C CA . HIS A 1 88 ? 35.252 8.787 -53.154 1.00 65.81 88 HIS A CA 1
ATOM 719 C C . HIS A 1 88 ? 34.883 9.729 -54.310 1.00 65.81 88 HIS A C 1
ATOM 721 O O . HIS A 1 88 ? 33.703 9.856 -54.643 1.00 65.81 88 HIS A O 1
ATOM 727 N N . PRO A 1 89 ? 35.860 10.388 -54.964 1.00 59.81 89 PRO A N 1
ATOM 728 C CA . PRO A 1 89 ? 35.566 11.167 -56.154 1.00 59.81 89 PRO A CA 1
ATOM 729 C C . PRO A 1 89 ? 35.009 10.207 -57.204 1.00 59.81 89 PRO A C 1
ATOM 731 O O . PRO A 1 89 ? 35.677 9.238 -57.576 1.00 59.81 89 PRO A O 1
ATOM 734 N N . ARG A 1 90 ? 33.785 10.463 -57.681 1.00 61.50 90 ARG A N 1
ATOM 735 C CA . ARG A 1 90 ? 33.272 9.826 -58.896 1.00 61.50 90 ARG A CA 1
ATOM 736 C C . ARG A 1 90 ? 34.291 10.114 -59.997 1.00 61.50 90 ARG A C 1
ATOM 738 O O . ARG A 1 90 ? 34.387 11.241 -60.468 1.00 61.50 90 ARG A O 1
ATOM 745 N N . LYS A 1 91 ? 35.093 9.113 -60.366 1.00 54.03 91 LYS A N 1
ATOM 746 C CA . LYS A 1 91 ? 36.171 9.241 -61.360 1.00 54.03 91 LYS A CA 1
ATOM 747 C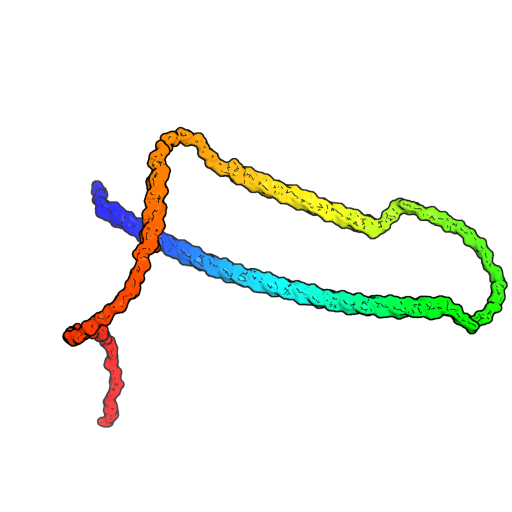 C . LYS A 1 91 ? 35.670 9.385 -62.804 1.00 54.03 91 LYS A C 1
ATOM 749 O O . LYS A 1 91 ? 36.491 9.394 -63.711 1.00 54.03 91 LYS A O 1
ATOM 754 N N . ASP A 1 92 ? 34.370 9.603 -62.999 1.00 50.47 92 ASP A N 1
ATOM 755 C CA . ASP A 1 92 ? 33.732 9.697 -64.312 1.00 50.47 92 ASP A CA 1
ATOM 756 C C . ASP A 1 92 ? 32.966 11.018 -64.494 1.00 50.47 92 ASP A C 1
ATOM 758 O O . ASP A 1 92 ? 31.832 11.048 -64.966 1.00 50.47 92 ASP A O 1
ATOM 762 N N . SER A 1 93 ? 33.576 12.143 -64.126 1.00 56.88 93 SER A N 1
ATOM 763 C CA . SER A 1 93 ? 33.175 13.436 -64.685 1.00 56.88 93 SER A CA 1
ATOM 764 C C . SER A 1 93 ? 34.413 14.286 -64.935 1.00 56.88 93 SER A C 1
ATOM 766 O O . SER A 1 93 ? 35.086 14.733 -64.007 1.00 56.88 93 SER A O 1
ATOM 768 N N . SER A 1 94 ? 34.720 14.445 -66.220 1.00 55.59 94 SER A N 1
ATOM 769 C CA . SER A 1 94 ? 35.751 15.319 -66.773 1.00 55.59 94 SER A CA 1
ATOM 770 C C . SER A 1 94 ? 35.662 16.750 -66.224 1.00 55.59 94 SER A C 1
ATOM 772 O O . SER A 1 94 ? 34.551 17.244 -66.024 1.00 55.59 94 SER A O 1
ATOM 774 N N . PRO A 1 95 ? 36.788 17.468 -66.060 1.00 47.28 95 PRO A N 1
ATOM 775 C CA . PRO A 1 95 ? 36.757 18.871 -65.678 1.00 47.28 95 PRO A CA 1
ATOM 776 C C . PRO A 1 95 ? 36.406 19.730 -66.900 1.00 47.28 95 PRO A C 1
ATOM 778 O O . PRO A 1 95 ? 37.265 20.019 -67.732 1.00 47.28 95 PRO A O 1
ATOM 781 N N . GLU A 1 96 ? 35.152 20.167 -67.015 1.00 45.84 96 GLU A N 1
ATOM 782 C CA . GLU A 1 96 ? 34.828 21.315 -67.863 1.00 45.84 96 GLU A CA 1
ATOM 783 C C . GLU A 1 96 ? 35.020 22.614 -67.068 1.00 45.84 96 GLU A C 1
ATOM 785 O O . GLU A 1 96 ? 34.299 22.905 -66.121 1.00 45.84 96 GLU A O 1
ATOM 790 N N . LYS A 1 97 ? 36.069 23.343 -67.471 1.00 40.72 97 LYS A N 1
ATOM 791 C CA . LYS A 1 97 ? 36.328 24.787 -67.342 1.00 40.72 97 LYS A CA 1
ATOM 792 C C . LYS A 1 97 ? 35.722 25.529 -66.140 1.00 40.72 97 LYS A C 1
ATOM 794 O O . LYS A 1 97 ? 34.570 25.948 -66.145 1.00 40.72 97 LYS A O 1
ATOM 799 N N . SER A 1 98 ? 36.607 25.891 -65.214 1.00 49.62 98 SER A N 1
ATOM 800 C CA . SER A 1 98 ? 36.464 27.059 -64.345 1.00 49.62 98 SER A CA 1
ATOM 801 C C . SER A 1 98 ? 36.411 28.356 -65.167 1.00 49.62 98 SER A C 1
ATOM 803 O O . SER A 1 98 ? 37.360 28.658 -65.895 1.00 49.62 98 SER A O 1
ATOM 805 N N . ALA A 1 99 ? 35.345 29.137 -65.007 1.00 42.38 99 ALA A N 1
ATOM 806 C CA . ALA A 1 99 ? 35.318 30.558 -65.334 1.00 42.38 99 ALA A CA 1
ATOM 807 C C . ALA A 1 99 ? 34.676 31.331 -64.167 1.00 42.38 99 ALA A C 1
ATOM 809 O O . ALA A 1 99 ? 33.548 31.042 -63.776 1.00 42.38 99 ALA A O 1
ATOM 810 N N . ASP A 1 100 ? 35.480 32.240 -63.615 1.00 48.28 100 ASP A N 1
ATOM 811 C CA . ASP A 1 100 ? 35.238 33.360 -62.697 1.00 48.28 100 ASP A CA 1
ATOM 812 C C . ASP A 1 100 ? 33.833 33.592 -62.115 1.00 48.28 100 ASP A C 1
ATOM 814 O O . ASP A 1 100 ? 32.893 33.962 -62.818 1.00 48.28 100 ASP A O 1
ATOM 818 N N . ILE A 1 101 ? 33.755 33.576 -60.778 1.00 50.62 101 ILE A N 1
ATOM 819 C CA . ILE A 1 101 ? 32.794 34.367 -59.993 1.00 50.62 101 ILE A CA 1
ATOM 820 C C . ILE A 1 101 ? 33.582 35.018 -58.839 1.00 50.62 101 ILE A C 1
ATOM 822 O O . ILE A 1 101 ? 34.355 34.315 -58.186 1.00 50.62 101 ILE A O 1
ATOM 826 N N . PRO A 1 102 ? 33.452 36.338 -58.600 1.00 52.72 102 PRO A N 1
ATOM 827 C CA . PRO A 1 102 ? 34.361 37.078 -57.731 1.00 52.72 102 PRO A CA 1
ATOM 828 C C . PRO A 1 102 ? 34.059 36.896 -56.238 1.00 52.72 102 PRO A C 1
ATOM 830 O O . PRO A 1 102 ? 32.907 36.755 -55.825 1.00 52.72 102 PRO A O 1
ATOM 833 N N . ASP A 1 103 ? 35.125 36.991 -55.442 1.00 45.38 103 ASP A N 1
ATOM 834 C CA . ASP A 1 103 ? 35.120 37.101 -53.984 1.00 45.38 103 ASP A CA 1
ATOM 835 C C . ASP A 1 103 ? 34.225 38.256 -53.500 1.00 45.38 103 ASP A C 1
ATOM 837 O O . ASP A 1 103 ? 34.542 39.434 -53.686 1.00 45.38 103 ASP A O 1
ATOM 841 N N . SER A 1 104 ? 33.127 37.930 -52.810 1.00 46.81 104 SER A N 1
ATOM 842 C CA . SER A 1 104 ? 32.367 38.895 -52.008 1.00 46.81 104 SER A CA 1
ATOM 843 C C . SER A 1 104 ? 32.756 38.756 -50.541 1.00 46.81 104 SER A C 1
ATOM 845 O O . SER A 1 104 ? 32.251 37.920 -49.794 1.00 46.81 104 SER A O 1
ATOM 847 N N . ILE A 1 105 ? 33.679 39.628 -50.169 1.00 46.34 105 ILE A N 1
ATOM 848 C CA . ILE A 1 105 ? 34.244 39.881 -48.850 1.00 46.34 105 ILE A CA 1
ATOM 849 C C . ILE A 1 105 ? 33.153 40.102 -47.781 1.00 46.34 105 ILE A C 1
ATOM 851 O O . ILE A 1 105 ? 32.371 41.044 -47.845 1.00 46.34 105 ILE A O 1
ATOM 855 N N . VAL A 1 106 ? 33.166 39.216 -46.780 1.00 47.75 106 VAL A N 1
ATOM 856 C CA . VAL A 1 106 ? 33.059 39.476 -45.330 1.00 47.75 106 VAL A CA 1
ATOM 857 C C . VAL A 1 106 ? 31.975 40.465 -44.868 1.00 47.75 106 VAL A C 1
ATOM 859 O O . VAL A 1 106 ? 32.222 41.658 -44.698 1.00 47.75 106 VAL A O 1
ATOM 862 N N . ALA A 1 107 ? 30.818 39.929 -44.472 1.00 40.28 107 ALA A N 1
ATOM 863 C CA . ALA A 1 107 ? 30.025 40.512 -43.394 1.00 40.28 107 ALA A CA 1
ATOM 864 C C . ALA A 1 107 ? 30.477 39.869 -42.071 1.00 40.28 107 ALA A C 1
ATOM 866 O O . ALA A 1 107 ? 30.044 38.774 -41.717 1.00 40.28 107 ALA A O 1
ATOM 867 N N . ASN A 1 108 ? 31.392 40.533 -41.361 1.00 49.59 108 ASN A N 1
ATOM 868 C CA . ASN A 1 108 ? 31.684 40.227 -39.962 1.00 49.59 108 ASN A CA 1
ATOM 869 C C . ASN A 1 108 ? 30.452 40.602 -39.129 1.00 49.59 108 ASN A C 1
ATOM 871 O O . ASN A 1 108 ? 30.332 41.733 -38.655 1.00 49.59 108 ASN A O 1
ATOM 875 N N . GLU A 1 109 ? 29.529 39.660 -38.957 1.00 49.00 109 GLU A N 1
ATOM 876 C CA . GLU A 1 109 ? 28.544 39.741 -37.889 1.00 49.00 109 GLU A CA 1
ATOM 877 C C . GLU A 1 109 ? 29.288 39.487 -36.576 1.00 49.00 109 GLU A C 1
ATOM 879 O O . GLU A 1 109 ? 29.756 38.385 -36.287 1.00 49.00 109 GLU A O 1
ATOM 884 N N . VAL A 1 110 ? 29.486 40.563 -35.818 1.00 51.25 110 VAL A N 1
ATOM 885 C CA . VAL A 1 110 ? 30.051 40.535 -34.473 1.00 51.25 110 VAL A CA 1
ATOM 886 C C . VAL A 1 110 ? 29.156 39.636 -33.623 1.00 51.25 110 VAL A C 1
ATOM 888 O O . VAL A 1 110 ? 28.102 40.060 -33.154 1.00 51.25 110 VAL A O 1
ATOM 891 N N . ILE A 1 111 ? 29.570 38.381 -33.433 1.00 56.62 111 ILE A N 1
ATOM 892 C CA . ILE A 1 111 ? 28.945 37.466 -32.482 1.00 56.62 111 ILE A CA 1
ATOM 893 C C . ILE A 1 111 ? 29.114 38.101 -31.101 1.00 56.62 111 ILE A C 1
ATOM 895 O O . ILE A 1 111 ? 30.193 38.091 -30.510 1.00 56.62 111 ILE A O 1
ATOM 899 N N . SER A 1 112 ? 28.037 38.708 -30.606 1.00 54.72 112 SER A N 1
ATOM 900 C CA . SER A 1 112 ? 27.936 39.204 -29.240 1.00 54.72 112 SER A CA 1
ATOM 901 C C . SER A 1 112 ? 28.060 38.019 -28.278 1.00 54.72 112 SER A C 1
ATOM 903 O O . SER A 1 112 ? 27.122 37.244 -28.087 1.00 54.72 112 SER A O 1
ATOM 905 N N . VAL A 1 113 ? 29.240 37.870 -27.675 1.00 57.19 113 VAL A N 1
ATOM 906 C CA . VAL A 1 113 ? 29.667 36.738 -26.828 1.00 57.19 113 VAL A CA 1
ATOM 907 C C . VAL A 1 113 ? 28.971 36.708 -25.448 1.00 57.19 113 VAL A C 1
ATOM 909 O O . VAL A 1 113 ? 29.506 36.163 -24.490 1.00 57.19 113 VAL A O 1
ATOM 912 N N . ASN A 1 114 ? 27.785 37.306 -25.289 1.00 64.69 114 ASN A N 1
ATOM 913 C CA . ASN A 1 114 ? 27.084 37.365 -23.994 1.00 64.69 114 ASN A CA 1
ATOM 914 C C . ASN A 1 114 ? 25.665 36.782 -23.993 1.00 64.69 114 ASN A C 1
ATOM 916 O O . ASN A 1 114 ? 24.982 36.814 -22.967 1.00 64.69 114 ASN A O 1
ATOM 920 N N . SER A 1 115 ? 25.201 36.248 -25.120 1.00 67.31 115 SER A N 1
ATOM 921 C CA . SER A 1 115 ? 23.850 35.702 -25.192 1.00 67.31 115 SER A CA 1
ATOM 922 C C . SER A 1 115 ? 23.842 34.269 -24.667 1.00 67.31 115 SER A C 1
ATOM 924 O O . SER A 1 115 ? 24.005 33.331 -25.442 1.00 67.31 115 SER A O 1
ATOM 926 N N . LYS A 1 116 ? 23.641 34.101 -23.346 1.00 76.12 116 LYS A N 1
ATOM 927 C CA . LYS A 1 116 ? 23.291 32.798 -22.748 1.00 76.12 116 LYS A CA 1
ATOM 928 C C . LYS A 1 116 ? 22.218 32.129 -23.605 1.00 76.12 116 LYS A C 1
ATOM 930 O O . LYS A 1 116 ? 21.196 32.771 -23.907 1.00 76.12 116 LYS A O 1
ATOM 935 N N . SER A 1 117 ? 22.446 30.873 -23.983 1.00 82.00 117 SER A N 1
ATOM 936 C CA . SER A 1 117 ? 21.505 30.132 -24.822 1.00 82.00 117 SER A CA 1
ATOM 937 C C . SER A 1 117 ? 20.158 29.990 -24.102 1.00 82.00 117 SER A C 1
ATOM 939 O O . SER A 1 117 ? 20.066 30.075 -22.873 1.00 82.00 117 SER A O 1
ATOM 941 N N . SER A 1 118 ? 19.073 29.815 -24.857 1.00 81.19 118 SER A N 1
ATOM 942 C CA . SER A 1 118 ? 17.753 29.555 -24.265 1.00 81.19 118 SER A CA 1
ATOM 943 C C . SER A 1 118 ? 17.766 28.310 -23.372 1.00 81.19 118 SER A C 1
ATOM 945 O O . SER A 1 118 ? 17.091 28.296 -22.348 1.00 81.19 118 SER A O 1
ATOM 947 N N . GLU A 1 119 ? 18.577 27.311 -23.717 1.00 82.88 119 GLU A N 1
ATOM 948 C CA . GLU A 1 119 ? 18.795 26.099 -22.928 1.00 82.88 119 GLU A CA 1
ATOM 949 C C . GLU A 1 119 ? 19.501 26.389 -21.595 1.00 82.88 119 GLU A C 1
ATOM 951 O O . GLU A 1 119 ? 19.030 25.955 -20.547 1.00 82.88 119 GLU A O 1
ATOM 956 N N . GLU A 1 120 ? 20.564 27.199 -21.598 1.00 84.38 120 GLU A N 1
ATOM 957 C CA . GLU A 1 120 ? 21.272 27.606 -20.376 1.00 84.38 120 GLU A CA 1
ATOM 958 C C . GLU A 1 120 ? 20.347 28.371 -19.417 1.00 84.38 120 GLU A C 1
ATOM 960 O O . GLU A 1 120 ? 20.324 28.106 -18.217 1.00 84.38 120 GLU A O 1
ATOM 965 N N . LYS A 1 121 ? 19.488 29.247 -19.955 1.00 86.12 121 LYS A N 1
ATOM 966 C CA . LYS A 1 121 ? 18.467 29.962 -19.169 1.00 86.12 121 LYS A CA 1
ATOM 967 C C . LYS A 1 121 ? 17.416 29.020 -18.572 1.00 86.12 121 LYS A C 1
ATOM 969 O O . LYS A 1 121 ? 16.959 29.254 -17.453 1.00 86.12 121 LYS A O 1
ATOM 974 N N . MET A 1 122 ? 17.028 27.963 -19.290 1.00 83.38 122 MET A N 1
ATOM 975 C CA . MET A 1 122 ? 16.108 26.950 -18.759 1.00 83.38 122 MET A CA 1
ATOM 976 C C . MET A 1 122 ? 16.761 26.135 -17.639 1.00 83.38 122 MET A C 1
ATOM 978 O O . MET A 1 122 ? 16.131 25.923 -16.602 1.00 83.38 122 MET A O 1
ATOM 982 N N . MET A 1 123 ? 18.025 25.739 -17.798 1.00 91.50 123 MET A N 1
ATOM 983 C CA . MET A 1 123 ? 18.768 25.028 -16.753 1.00 91.50 123 MET A CA 1
ATOM 984 C C . MET A 1 123 ? 18.943 25.879 -15.490 1.00 91.50 123 MET A C 1
ATOM 986 O O . MET A 1 123 ? 18.670 25.387 -14.395 1.00 91.50 123 MET A O 1
ATOM 990 N N . ASP A 1 124 ? 19.301 27.159 -15.634 1.00 91.31 124 ASP A N 1
ATOM 991 C CA . ASP A 1 124 ? 19.409 28.097 -14.508 1.00 91.31 124 ASP A CA 1
ATOM 992 C C . ASP A 1 124 ? 18.076 28.196 -13.742 1.00 91.31 124 ASP A C 1
ATOM 994 O O . ASP A 1 124 ? 18.045 28.091 -12.515 1.00 91.31 124 ASP A O 1
ATOM 998 N N . SER A 1 125 ? 16.950 28.305 -14.460 1.00 91.19 125 SER A N 1
ATOM 999 C CA . SER A 1 125 ? 15.622 28.373 -13.834 1.00 91.19 125 SER A CA 1
ATOM 1000 C C . SER A 1 125 ? 15.230 27.088 -13.091 1.00 91.19 125 SER A C 1
ATOM 1002 O O . SER A 1 125 ? 14.642 27.149 -12.008 1.00 91.19 125 SER A O 1
ATOM 1004 N N . PHE A 1 126 ? 15.606 25.922 -13.627 1.00 94.75 126 PHE A N 1
ATOM 1005 C CA . PHE A 1 126 ? 15.358 24.630 -12.993 1.00 94.75 126 PHE A CA 1
ATOM 1006 C C . PHE A 1 126 ? 16.177 24.472 -11.707 1.00 94.75 126 PHE A C 1
ATOM 1008 O O . PHE A 1 126 ? 15.642 24.060 -10.676 1.00 94.75 126 PHE A O 1
ATOM 1015 N N . LEU A 1 127 ? 17.462 24.838 -11.743 1.00 95.25 127 LEU A N 1
ATOM 1016 C CA . LEU A 1 127 ? 18.334 24.803 -10.569 1.00 95.25 127 LEU A CA 1
ATOM 1017 C C . LEU A 1 127 ? 17.836 25.750 -9.472 1.00 95.25 127 LEU A C 1
ATOM 1019 O O . LEU A 1 127 ? 17.818 25.371 -8.299 1.00 95.25 127 LEU A O 1
ATOM 1023 N N . ASP A 1 128 ? 17.363 26.940 -9.841 1.00 95.25 128 ASP A N 1
ATOM 1024 C CA . ASP A 1 128 ? 16.777 27.898 -8.903 1.00 95.25 128 ASP A CA 1
ATOM 1025 C C . ASP A 1 128 ? 15.515 27.360 -8.220 1.00 95.25 128 ASP A C 1
ATOM 1027 O O . ASP A 1 128 ? 15.354 27.496 -7.003 1.00 95.25 128 ASP A O 1
ATOM 1031 N N . GLU A 1 129 ? 14.613 26.732 -8.974 1.00 95.38 129 GLU A N 1
ATOM 1032 C CA . GLU A 1 129 ? 13.393 26.134 -8.426 1.00 95.38 129 GLU A CA 1
ATOM 1033 C C . GLU A 1 129 ? 13.711 24.971 -7.474 1.00 95.38 129 GLU A C 1
ATOM 1035 O O . GLU A 1 129 ? 13.191 24.910 -6.351 1.00 95.38 129 GLU A O 1
ATOM 1040 N N . VAL A 1 130 ? 14.627 24.087 -7.876 1.00 96.06 130 VAL A N 1
ATOM 1041 C CA . VAL A 1 130 ? 15.091 22.970 -7.045 1.00 96.06 130 VAL A CA 1
ATOM 1042 C C . VAL A 1 130 ? 15.735 23.485 -5.755 1.00 96.06 130 VAL A C 1
ATOM 1044 O O . VAL A 1 130 ? 15.375 23.028 -4.666 1.00 96.06 130 VAL A O 1
ATOM 1047 N N . ASN A 1 131 ? 16.612 24.487 -5.839 1.00 96.06 131 ASN A N 1
ATOM 1048 C CA . ASN A 1 131 ? 17.272 25.073 -4.672 1.00 96.06 131 ASN A CA 1
ATOM 1049 C C . ASN A 1 131 ? 16.275 25.744 -3.717 1.00 96.06 131 ASN A C 1
ATOM 1051 O O . ASN A 1 131 ? 16.320 25.499 -2.507 1.00 96.06 131 ASN A O 1
ATOM 1055 N N . LYS A 1 132 ? 15.316 26.526 -4.231 1.00 96.50 132 LYS A N 1
ATOM 1056 C CA . LYS A 1 132 ? 14.247 27.140 -3.418 1.00 96.50 132 LYS A CA 1
ATOM 1057 C C . LYS A 1 132 ? 13.427 26.092 -2.671 1.00 96.50 132 LYS A C 1
ATOM 1059 O O . LYS A 1 132 ? 13.093 26.288 -1.496 1.00 96.50 132 LYS A O 1
ATOM 1064 N N . LYS A 1 133 ? 13.123 24.970 -3.327 1.00 97.00 133 LYS A N 1
ATOM 1065 C CA . LYS A 1 133 ? 12.382 23.857 -2.728 1.00 97.00 133 LYS A CA 1
ATOM 1066 C C . LYS A 1 133 ? 13.179 23.181 -1.613 1.00 97.00 133 LYS A C 1
ATOM 1068 O O . LYS A 1 133 ? 12.658 23.052 -0.505 1.00 97.00 133 LYS A O 1
ATOM 1073 N N . ILE A 1 134 ? 14.444 22.834 -1.868 1.00 96.62 134 ILE A N 1
ATOM 1074 C CA . ILE A 1 134 ? 15.341 22.212 -0.878 1.00 96.62 134 ILE A CA 1
ATOM 1075 C C . ILE A 1 134 ? 15.477 23.102 0.362 1.00 96.62 134 ILE A C 1
ATOM 1077 O O . ILE A 1 134 ? 15.300 22.634 1.488 1.00 96.62 134 ILE A O 1
ATOM 1081 N N . VAL A 1 135 ? 15.731 24.399 0.169 1.00 97.12 135 VAL A N 1
ATOM 1082 C CA . VAL A 1 135 ? 15.869 25.360 1.272 1.00 97.12 135 VAL A CA 1
ATOM 1083 C C . VAL A 1 135 ? 14.570 25.464 2.075 1.00 97.12 135 VAL A C 1
ATOM 1085 O O . VAL A 1 135 ? 14.592 25.382 3.307 1.00 97.12 135 VAL A O 1
ATOM 1088 N N . SER A 1 136 ? 13.428 25.595 1.398 1.00 96.81 136 SER A N 1
ATOM 1089 C CA . SER A 1 136 ? 12.122 25.719 2.055 1.00 96.81 136 SER A CA 1
ATOM 1090 C C . SER A 1 136 ? 11.764 24.475 2.868 1.00 96.81 136 SER A C 1
ATOM 1092 O O . SER A 1 136 ? 11.315 24.581 4.015 1.00 96.81 136 SER A O 1
ATOM 1094 N N . ASP A 1 137 ? 11.994 23.289 2.309 1.00 97.50 137 ASP A N 1
ATOM 1095 C CA . ASP A 1 137 ? 11.721 22.023 2.985 1.00 97.50 137 ASP A CA 1
ATOM 1096 C C . ASP A 1 137 ? 12.680 21.789 4.155 1.00 97.50 137 ASP A C 1
ATOM 1098 O O . ASP A 1 137 ? 12.231 21.387 5.232 1.00 97.50 137 ASP A O 1
ATOM 1102 N N . GLY A 1 138 ? 13.957 22.151 4.012 1.00 97.25 138 GLY A N 1
ATOM 1103 C CA . GLY A 1 138 ? 14.930 22.129 5.104 1.00 97.25 138 GLY A CA 1
ATOM 1104 C C . GLY A 1 138 ? 14.558 23.064 6.263 1.00 97.25 138 GLY A C 1
ATOM 1105 O O . GLY A 1 138 ? 14.700 22.701 7.432 1.00 97.25 138 GLY A O 1
ATOM 1106 N N . ILE A 1 139 ? 14.019 24.256 5.982 1.00 96.38 139 ILE A N 1
ATOM 1107 C CA . ILE A 1 139 ? 13.490 25.160 7.021 1.00 96.38 139 ILE A CA 1
ATOM 1108 C C . ILE A 1 139 ? 12.268 24.537 7.709 1.00 96.38 139 ILE A C 1
ATOM 1110 O O . ILE A 1 139 ? 12.186 24.534 8.941 1.00 96.38 139 ILE A O 1
ATOM 1114 N N . ARG A 1 140 ? 11.322 23.979 6.941 1.00 96.88 140 ARG A N 1
ATOM 1115 C CA . ARG A 1 140 ? 10.130 23.306 7.489 1.00 96.88 140 ARG A CA 1
ATOM 1116 C C . ARG A 1 140 ? 10.496 22.114 8.372 1.00 96.88 140 ARG A C 1
ATOM 1118 O O . ARG A 1 140 ? 9.876 21.929 9.419 1.00 96.88 140 ARG A O 1
ATOM 1125 N N . GLN A 1 141 ? 11.479 21.312 7.968 1.00 96.00 141 GLN A N 1
ATOM 1126 C CA . GLN A 1 141 ? 11.975 20.176 8.747 1.00 96.00 141 GLN A CA 1
ATOM 1127 C C . GLN A 1 141 ? 12.598 20.634 10.065 1.00 96.00 141 GLN A C 1
ATOM 1129 O O . GLN A 1 141 ? 12.173 20.167 11.120 1.00 96.00 141 GLN A O 1
ATOM 1134 N N . ARG A 1 142 ? 13.520 21.605 10.028 1.00 95.12 142 ARG A N 1
ATOM 1135 C CA . ARG A 1 142 ? 14.157 22.138 11.244 1.00 95.12 142 ARG A CA 1
ATOM 1136 C C . ARG A 1 142 ? 13.142 22.706 12.234 1.00 95.12 142 ARG A C 1
ATOM 1138 O O . ARG A 1 142 ? 13.205 22.376 13.411 1.00 95.12 142 ARG A O 1
ATOM 1145 N N . LYS A 1 143 ? 12.142 23.462 11.763 1.00 94.06 143 LYS A N 1
ATOM 1146 C CA . LYS A 1 143 ? 11.057 23.971 12.625 1.00 94.06 143 LYS A CA 1
ATOM 1147 C C . LYS A 1 143 ? 10.213 22.858 13.253 1.00 94.06 143 LYS A C 1
ATOM 1149 O O . LYS A 1 143 ? 9.745 23.018 14.376 1.00 94.06 143 LYS A O 1
ATOM 1154 N N . ARG A 1 144 ? 9.982 21.744 12.547 1.00 94.56 144 ARG A N 1
ATOM 1155 C CA . ARG A 1 144 ? 9.288 20.576 13.120 1.00 94.56 144 ARG A CA 1
ATOM 1156 C C . ARG A 1 144 ? 10.134 19.904 14.201 1.00 94.56 144 ARG A C 1
ATOM 1158 O O . ARG A 1 144 ? 9.605 19.635 15.271 1.00 94.56 144 ARG A O 1
ATOM 1165 N N . VAL A 1 145 ? 11.426 19.699 13.945 1.00 92.31 145 VAL A N 1
ATOM 1166 C CA . VAL A 1 145 ? 12.364 19.115 14.919 1.00 92.31 145 VAL A CA 1
ATOM 1167 C C . VAL A 1 145 ? 12.485 19.991 16.168 1.00 92.31 145 VAL A C 1
ATOM 1169 O O . VAL A 1 145 ? 12.359 19.484 17.273 1.00 92.31 145 VAL A O 1
ATOM 1172 N N . GLU A 1 146 ? 12.634 21.309 16.015 1.00 91.69 146 GLU A N 1
ATOM 1173 C CA . GLU A 1 146 ? 12.722 22.245 17.145 1.00 91.69 146 GLU A CA 1
ATOM 1174 C C . GLU A 1 146 ? 11.457 22.227 18.020 1.00 91.69 146 GLU A C 1
ATOM 1176 O O . GLU A 1 146 ? 11.544 22.263 19.247 1.00 91.69 146 GLU A O 1
ATOM 1181 N N . LYS A 1 147 ? 10.269 22.137 17.405 1.00 91.06 147 LYS A N 1
ATOM 1182 C CA . LYS A 1 147 ? 9.004 22.001 18.142 1.00 91.06 147 LYS A CA 1
ATOM 1183 C C . LYS A 1 147 ? 8.944 20.702 18.944 1.00 91.06 147 LYS A C 1
ATOM 1185 O O . LYS A 1 147 ? 8.471 20.731 20.072 1.00 91.06 147 LYS A O 1
ATOM 1190 N N . LEU A 1 148 ? 9.420 19.591 18.381 1.00 84.81 148 LEU A N 1
ATOM 1191 C CA . LEU A 1 148 ? 9.447 18.299 19.072 1.00 84.81 148 LEU A CA 1
ATOM 1192 C C . LEU A 1 148 ? 10.473 18.287 20.212 1.00 84.81 148 LEU A C 1
ATOM 1194 O O . LEU A 1 148 ? 10.144 17.849 21.308 1.00 84.81 148 LEU A O 1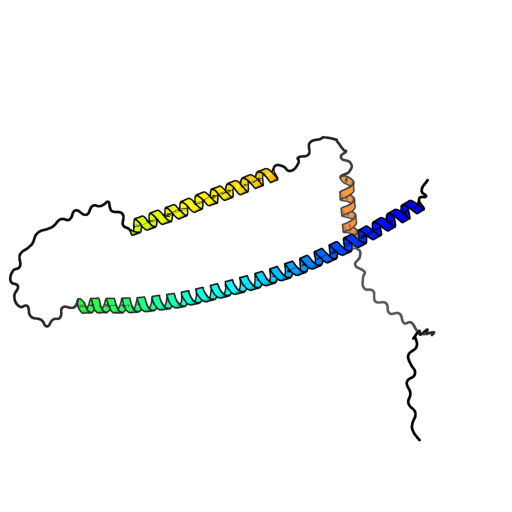
ATOM 1198 N N . ALA A 1 149 ? 11.655 18.871 20.005 1.00 80.75 149 ALA A N 1
ATOM 1199 C CA . ALA A 1 149 ? 12.683 18.982 21.038 1.00 80.75 149 ALA A CA 1
ATOM 1200 C C . ALA A 1 149 ? 12.216 19.809 22.251 1.00 80.75 149 ALA A C 1
ATOM 1202 O O . ALA A 1 149 ? 12.493 19.441 23.388 1.00 80.75 149 ALA A O 1
ATOM 1203 N N . LYS A 1 150 ? 11.449 20.889 22.031 1.00 76.00 150 LYS A N 1
ATOM 1204 C CA . LYS A 1 150 ? 10.843 21.682 23.121 1.00 76.00 150 LYS A CA 1
ATOM 1205 C C . LYS A 1 150 ? 9.743 20.937 23.878 1.00 76.00 150 LYS A C 1
ATOM 1207 O O . LYS A 1 150 ? 9.498 21.249 25.035 1.00 76.00 150 LYS A O 1
ATOM 1212 N N . VAL A 1 151 ? 9.064 19.986 23.237 1.00 68.62 151 VAL A N 1
ATOM 1213 C CA . VAL A 1 151 ? 8.074 19.123 23.900 1.00 68.62 151 VAL A CA 1
ATOM 1214 C C . VAL A 1 151 ? 8.779 18.047 24.731 1.00 68.62 151 VAL A C 1
ATOM 1216 O O . VAL A 1 151 ? 8.342 17.744 25.834 1.00 68.62 151 VAL A O 1
ATOM 1219 N N . GLU A 1 152 ? 9.906 17.526 24.248 1.00 57.59 152 GLU A N 1
ATOM 1220 C CA . GLU A 1 152 ? 10.710 16.515 24.944 1.00 57.59 152 GLU A CA 1
ATOM 1221 C C . GLU A 1 152 ? 11.485 17.090 26.147 1.00 57.59 152 GLU A C 1
ATOM 1223 O O . GLU A 1 152 ? 11.612 16.428 27.176 1.00 57.59 152 GLU A O 1
ATOM 1228 N N . SER A 1 153 ? 11.918 18.357 26.082 1.00 58.56 153 SER A N 1
ATOM 1229 C CA . SER A 1 153 ? 12.588 19.054 27.192 1.00 58.56 153 SER A CA 1
ATOM 1230 C C . SER A 1 153 ? 11.648 19.536 28.309 1.00 58.56 153 SER A C 1
ATOM 1232 O O . SER A 1 153 ? 12.120 20.105 29.289 1.00 58.56 153 SER A O 1
ATOM 1234 N N . VAL A 1 154 ? 10.330 19.340 28.179 1.00 51.75 154 VAL A N 1
ATOM 1235 C CA . VAL A 1 154 ? 9.329 19.615 29.232 1.00 51.75 154 VAL A CA 1
ATOM 1236 C C . VAL A 1 154 ? 8.731 18.286 29.713 1.00 51.75 154 VAL A C 1
ATOM 1238 O O . VAL A 1 154 ? 7.523 18.100 29.808 1.00 51.75 154 VAL A O 1
ATOM 1241 N N . SER A 1 155 ? 9.598 17.320 30.012 1.00 47.09 155 SER A N 1
ATOM 1242 C CA . SER A 1 155 ? 9.279 16.233 30.941 1.00 47.09 155 SER A CA 1
ATOM 1243 C C . SER A 1 155 ? 9.592 16.729 32.360 1.00 47.09 155 SER A C 1
ATOM 1245 O O . SER A 1 155 ? 10.645 17.342 32.547 1.00 47.09 155 SER A O 1
ATOM 1247 N N . PRO A 1 156 ? 8.713 16.552 33.366 1.00 43.56 156 PRO A N 1
ATOM 1248 C CA . PRO A 1 156 ? 8.916 17.152 34.676 1.00 43.56 156 PRO A CA 1
ATOM 1249 C C . PRO A 1 156 ? 10.101 16.493 35.388 1.00 43.56 156 PRO A C 1
ATOM 1251 O O . PRO A 1 156 ? 10.027 15.370 35.892 1.00 43.56 156 PRO A O 1
ATOM 1254 N N . GLU A 1 157 ? 11.198 17.241 35.442 1.00 47.34 157 GLU A N 1
ATOM 1255 C CA . GLU A 1 157 ? 12.339 16.998 36.305 1.00 47.34 157 GLU A CA 1
ATOM 1256 C C . GLU A 1 157 ? 11.892 17.044 37.772 1.00 47.34 157 GLU A C 1
ATOM 1258 O O . GLU A 1 157 ? 11.231 17.973 38.247 1.00 47.34 157 GLU A O 1
ATOM 1263 N N . LYS A 1 158 ? 12.226 15.975 38.493 1.00 47.84 158 LYS A N 1
ATOM 1264 C CA . LYS A 1 158 ? 11.995 15.847 39.927 1.00 47.84 158 LYS A CA 1
ATOM 1265 C C . LYS A 1 158 ? 12.799 16.907 40.673 1.00 47.84 158 LYS A C 1
ATOM 1267 O O . LYS A 1 158 ? 14.021 16.921 40.594 1.00 47.84 158 LYS A O 1
ATOM 1272 N N . GLY A 1 159 ? 12.116 17.698 41.496 1.00 38.94 159 GLY A N 1
ATOM 1273 C CA . GLY A 1 159 ? 12.752 18.718 42.327 1.00 38.94 159 GLY A CA 1
ATOM 1274 C C . GLY A 1 159 ? 11.999 19.045 43.616 1.00 38.94 159 GLY A C 1
ATOM 1275 O O . GLY A 1 159 ? 11.758 20.211 43.894 1.00 38.94 159 GLY A O 1
ATOM 1276 N N . LYS A 1 160 ? 11.632 18.042 44.425 1.00 41.66 160 LYS A N 1
ATOM 1277 C CA . LYS A 1 160 ? 11.498 18.213 45.884 1.00 41.66 160 LYS A CA 1
ATOM 1278 C C . LYS A 1 160 ? 12.173 17.038 46.583 1.00 41.66 160 LYS A C 1
ATOM 1280 O O . LYS A 1 160 ? 11.716 15.901 46.508 1.00 41.66 160 LYS A O 1
ATOM 1285 N N . GLN A 1 161 ? 13.302 17.343 47.215 1.00 47.16 161 GLN A N 1
ATOM 1286 C CA . GLN A 1 161 ? 14.021 16.467 48.130 1.00 47.16 161 GLN A CA 1
ATOM 1287 C C . GLN A 1 161 ? 13.104 16.054 49.287 1.00 47.16 161 GLN A C 1
ATOM 1289 O O . GLN A 1 161 ? 12.668 16.900 50.060 1.00 47.16 161 GLN A O 1
ATOM 1294 N N . VAL A 1 162 ? 12.884 14.750 49.438 1.00 35.41 162 VAL A N 1
ATOM 1295 C CA . VAL A 1 162 ? 12.712 14.110 50.746 1.00 35.41 162 VAL A CA 1
ATOM 1296 C C . VAL A 1 162 ? 13.580 12.858 50.716 1.00 35.41 162 VAL A C 1
ATOM 1298 O O . VAL A 1 162 ? 13.402 11.974 49.879 1.00 35.41 162 VAL A O 1
ATOM 1301 N N . SER A 1 163 ? 14.588 12.839 51.581 1.00 60.25 163 SER A N 1
ATOM 1302 C CA . SER A 1 163 ? 15.504 11.724 51.800 1.00 60.25 163 SER A CA 1
ATOM 1303 C C . SER A 1 163 ? 14.741 10.491 52.284 1.00 60.25 163 SER A C 1
ATOM 1305 O O . SER A 1 163 ? 14.087 10.556 53.322 1.00 60.25 163 SER A O 1
ATOM 1307 N N . VAL A 1 164 ? 14.856 9.366 51.575 1.00 37.94 164 VAL A N 1
ATOM 1308 C CA . VAL A 1 164 ? 14.422 8.056 52.081 1.00 37.94 164 VAL A CA 1
ATOM 1309 C C . VAL A 1 164 ? 15.545 7.040 51.881 1.00 37.94 164 VAL A C 1
ATOM 1311 O O . VAL A 1 164 ? 16.183 6.968 50.830 1.00 37.94 164 VAL A O 1
ATOM 1314 N N . ASP A 1 165 ? 15.801 6.314 52.961 1.00 43.22 165 ASP A N 1
ATOM 1315 C CA . ASP A 1 165 ? 16.990 5.540 53.287 1.00 43.22 165 ASP A CA 1
ATOM 1316 C C . ASP A 1 165 ? 17.417 4.460 52.285 1.00 43.22 165 ASP A C 1
ATOM 1318 O O . ASP A 1 165 ? 16.621 3.694 51.742 1.00 43.22 165 ASP A O 1
ATOM 1322 N N . LYS A 1 166 ? 18.743 4.292 52.175 1.00 49.72 166 LYS A N 1
ATOM 1323 C CA . LYS A 1 166 ? 19.468 3.289 51.367 1.00 49.72 166 LYS A CA 1
ATOM 1324 C C . LYS A 1 166 ? 19.238 1.816 51.780 1.00 49.72 166 LYS A C 1
ATOM 1326 O O . LYS A 1 166 ? 20.024 0.947 51.408 1.00 49.72 166 LYS A O 1
ATOM 1331 N N . LYS A 1 167 ? 18.192 1.492 52.549 1.00 50.66 167 LYS A N 1
ATOM 1332 C CA . LYS A 1 167 ? 17.924 0.127 53.052 1.00 50.66 167 LYS A CA 1
ATOM 1333 C C . LYS A 1 167 ? 17.059 -0.737 52.127 1.00 50.66 167 LYS A C 1
ATOM 1335 O O . LYS A 1 167 ? 17.039 -1.953 52.292 1.00 50.66 167 LYS A O 1
ATOM 1340 N N . THR A 1 168 ? 16.390 -0.168 51.127 1.00 48.06 168 THR A N 1
ATOM 1341 C CA . THR A 1 168 ? 15.473 -0.915 50.241 1.00 48.06 168 THR A CA 1
ATOM 1342 C C . THR A 1 168 ? 16.139 -1.578 49.033 1.00 48.06 168 THR A C 1
ATOM 1344 O O . THR A 1 168 ? 15.518 -2.436 48.408 1.00 48.06 168 THR A O 1
ATOM 1347 N N . LEU A 1 169 ? 17.411 -1.281 48.732 1.00 47.91 169 LEU A N 1
ATOM 1348 C CA . LEU A 1 169 ? 18.086 -1.874 47.567 1.00 47.91 169 LEU A CA 1
ATOM 1349 C C . LEU A 1 169 ? 18.499 -3.345 47.770 1.00 47.91 169 LEU A C 1
ATOM 1351 O O . LEU A 1 169 ? 18.469 -4.120 46.821 1.00 47.91 169 LEU A O 1
ATOM 1355 N N . ARG A 1 170 ? 18.803 -3.780 49.003 1.00 46.91 170 ARG A N 1
ATOM 1356 C CA . ARG A 1 170 ? 19.270 -5.161 49.260 1.00 46.91 170 ARG A CA 1
ATOM 1357 C C . ARG A 1 170 ? 18.182 -6.238 49.188 1.00 46.91 170 ARG A C 1
ATOM 1359 O O . ARG A 1 170 ? 18.507 -7.417 49.097 1.00 46.91 170 ARG A O 1
ATOM 1366 N N . LYS A 1 171 ? 16.896 -5.869 49.217 1.00 48.38 171 LYS A N 1
ATOM 1367 C CA . LYS A 1 171 ? 15.787 -6.843 49.203 1.00 48.38 171 LYS A CA 1
ATOM 1368 C C . LYS A 1 171 ? 15.371 -7.260 47.786 1.00 48.38 171 LYS A C 1
ATOM 1370 O O . LYS A 1 171 ? 14.739 -8.301 47.625 1.00 48.38 171 LYS A O 1
ATOM 1375 N N . LYS A 1 172 ? 15.732 -6.474 46.762 1.00 50.25 172 LYS A N 1
ATOM 1376 C CA . LYS A 1 172 ? 15.386 -6.765 45.362 1.00 50.25 172 LYS A CA 1
ATOM 1377 C C . LYS A 1 172 ? 16.316 -7.824 44.756 1.00 50.25 172 LYS A C 1
ATOM 1379 O O . LYS A 1 172 ? 15.822 -8.783 44.176 1.00 50.25 172 LYS A O 1
ATOM 1384 N N . GLU A 1 173 ? 17.622 -7.738 45.019 1.00 50.09 173 GLU A N 1
ATOM 1385 C CA . GLU A 1 173 ? 18.607 -8.721 44.531 1.00 50.09 173 GLU A CA 1
ATOM 1386 C C . GLU A 1 173 ? 18.433 -10.129 45.127 1.00 50.09 173 GLU A C 1
ATOM 1388 O O . GLU A 1 173 ? 18.759 -11.117 44.475 1.00 50.09 173 GLU A O 1
ATOM 1393 N N . GLN A 1 174 ? 17.893 -10.264 46.346 1.00 52.69 174 GLN A N 1
ATOM 1394 C CA . GLN A 1 174 ? 17.655 -11.590 46.939 1.00 52.69 174 GLN A CA 1
ATOM 1395 C C . GLN A 1 174 ? 16.420 -12.300 46.364 1.00 52.69 174 GLN A C 1
ATOM 1397 O O . GLN A 1 174 ? 16.396 -13.527 46.314 1.00 52.69 174 GLN A O 1
ATOM 1402 N N . ARG A 1 175 ? 15.410 -11.557 45.888 1.00 54.44 175 ARG A N 1
ATOM 1403 C CA . ARG A 1 175 ? 14.228 -12.152 45.238 1.00 54.44 175 ARG A CA 1
ATOM 1404 C C . ARG A 1 175 ? 14.526 -12.655 43.828 1.00 54.44 175 ARG A C 1
ATOM 1406 O O . ARG A 1 175 ? 13.924 -13.632 43.404 1.00 54.44 175 ARG A O 1
ATOM 1413 N N . GLU A 1 176 ? 15.459 -12.020 43.129 1.00 52.03 176 GLU A N 1
ATOM 1414 C CA . GLU A 1 176 ? 15.826 -12.398 41.762 1.00 52.03 176 GLU A CA 1
ATOM 1415 C C . GLU A 1 176 ? 16.664 -13.687 41.728 1.00 52.03 176 GLU A C 1
ATOM 1417 O O . GLU A 1 176 ? 16.421 -14.558 40.894 1.00 52.03 176 GLU A O 1
ATOM 1422 N N . LYS A 1 177 ? 17.543 -13.892 42.722 1.00 54.84 177 LYS A N 1
ATOM 1423 C CA . LYS A 1 177 ? 18.270 -15.164 42.895 1.00 54.84 177 LYS A CA 1
ATOM 1424 C C . LYS A 1 177 ? 17.348 -16.344 43.223 1.00 54.84 177 LYS A C 1
ATOM 1426 O O . LYS A 1 177 ? 17.563 -17.436 42.711 1.00 54.84 177 LYS A O 1
ATOM 1431 N N . PHE A 1 178 ? 16.291 -16.119 44.007 1.00 49.25 178 PHE A N 1
ATOM 1432 C CA . PHE A 1 178 ? 15.330 -17.169 44.369 1.00 49.25 178 PHE A CA 1
ATOM 1433 C C . PHE A 1 178 ? 14.519 -17.677 43.163 1.00 49.25 178 PHE A C 1
ATOM 1435 O O . PHE A 1 178 ? 14.246 -18.866 43.062 1.00 49.25 178 PHE A O 1
ATOM 1442 N N . ILE A 1 179 ? 14.174 -16.805 42.209 1.00 56.22 179 ILE A N 1
ATOM 1443 C CA . ILE A 1 179 ? 13.381 -17.196 41.028 1.00 56.22 179 ILE A CA 1
ATOM 1444 C C . ILE A 1 179 ? 14.220 -18.013 40.029 1.00 56.22 179 ILE A C 1
ATOM 1446 O O . ILE A 1 179 ? 13.702 -18.926 39.388 1.00 56.22 179 ILE A O 1
ATOM 1450 N N . GLN A 1 180 ? 15.523 -17.741 39.922 1.00 52.03 180 GLN A N 1
ATOM 1451 C CA . GLN A 1 180 ? 16.400 -18.468 39.001 1.00 52.03 180 GLN A CA 1
ATOM 1452 C C . GLN A 1 180 ? 16.796 -19.867 39.511 1.00 52.03 180 GLN A C 1
ATOM 1454 O O . GLN A 1 180 ? 17.089 -20.749 38.705 1.00 52.03 180 GLN A O 1
ATOM 1459 N N . GLU A 1 181 ? 16.777 -20.087 40.829 1.00 42.41 181 GLU A N 1
ATOM 1460 C CA . GL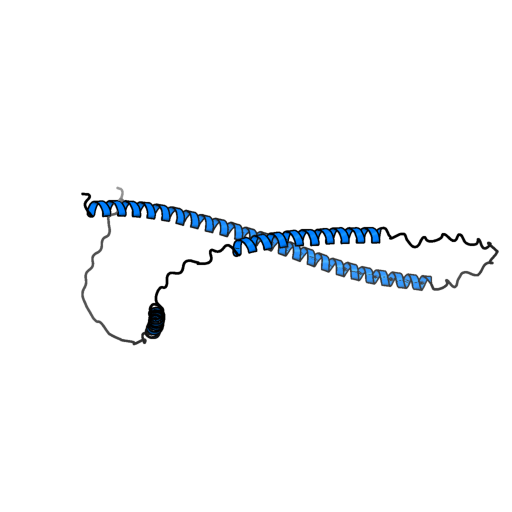U A 1 181 ? 17.119 -21.375 41.448 1.00 42.41 181 GLU A CA 1
ATOM 1461 C C . GLU A 1 181 ? 15.950 -22.374 41.444 1.00 42.41 181 GLU A C 1
ATOM 1463 O O . GLU A 1 181 ? 16.169 -23.571 41.270 1.00 42.41 181 GLU A O 1
ATOM 1468 N N . VAL A 1 182 ? 14.701 -21.897 41.510 1.00 50.56 182 VAL A N 1
ATOM 1469 C CA . VAL A 1 182 ? 13.505 -22.760 41.433 1.00 50.56 182 VAL A CA 1
ATOM 1470 C C . VAL A 1 182 ? 13.311 -23.338 40.024 1.00 50.56 182 VAL A C 1
ATOM 1472 O O . VAL A 1 182 ? 12.945 -24.497 39.878 1.00 50.56 182 VAL A O 1
ATOM 1475 N N . SER A 1 183 ? 13.658 -22.595 38.967 1.00 50.12 183 SER A N 1
ATOM 1476 C CA . SER A 1 183 ? 13.459 -23.052 37.580 1.00 50.12 183 SER A CA 1
ATOM 1477 C C . SER A 1 183 ? 14.452 -24.126 37.095 1.00 50.12 183 SER A C 1
ATOM 1479 O O . SER A 1 183 ? 14.248 -24.670 36.011 1.00 50.12 183 SER A O 1
ATOM 1481 N N . ARG A 1 184 ? 15.536 -24.427 37.829 1.00 45.47 184 ARG A N 1
ATOM 1482 C CA . ARG A 1 184 ? 16.517 -25.462 37.426 1.00 45.47 184 ARG A CA 1
ATOM 1483 C C . ARG A 1 184 ? 16.226 -26.858 37.977 1.00 45.47 184 ARG A C 1
ATOM 1485 O O . ARG A 1 184 ? 16.843 -27.805 37.498 1.00 45.47 184 ARG A O 1
ATOM 1492 N N . ASN A 1 185 ? 15.306 -26.999 38.932 1.00 47.53 185 ASN A N 1
ATOM 1493 C CA . ASN A 1 185 ? 15.120 -28.258 39.661 1.00 47.53 185 ASN A CA 1
ATOM 1494 C C . ASN A 1 185 ? 13.844 -29.037 39.293 1.00 47.53 185 ASN A C 1
ATOM 1496 O O . ASN A 1 185 ? 13.664 -30.139 39.799 1.00 47.53 185 ASN A O 1
ATOM 1500 N N . ASP A 1 186 ? 13.018 -28.544 38.364 1.00 42.72 186 ASP A N 1
ATOM 1501 C CA . ASP A 1 186 ? 11.768 -29.218 37.960 1.00 42.72 186 ASP A CA 1
ATOM 1502 C C . ASP A 1 186 ? 11.922 -30.176 36.756 1.00 42.72 186 ASP A C 1
ATOM 1504 O O . ASP A 1 186 ? 10.936 -30.616 36.161 1.00 42.72 186 ASP A O 1
ATOM 1508 N N . SER A 1 187 ? 13.151 -30.574 36.409 1.00 45.94 187 SER A N 1
ATOM 1509 C CA . SER A 1 187 ? 13.364 -31.739 35.539 1.00 45.94 187 SER A CA 1
ATOM 1510 C C . SER A 1 187 ? 13.049 -33.021 36.314 1.00 45.94 187 SER A C 1
ATOM 1512 O O . SER A 1 187 ? 13.924 -33.606 36.951 1.00 45.94 187 SER A O 1
ATOM 1514 N N . ILE A 1 188 ? 11.794 -33.471 36.258 1.00 47.38 188 ILE A N 1
ATOM 1515 C CA . ILE A 1 188 ? 11.392 -34.794 36.749 1.00 47.38 188 ILE A CA 1
ATOM 1516 C C . ILE A 1 188 ? 12.098 -35.875 35.905 1.00 47.38 188 ILE A C 1
ATOM 1518 O O . ILE A 1 188 ? 11.959 -35.865 34.678 1.00 47.38 188 ILE A O 1
ATOM 1522 N N . PRO A 1 189 ? 12.829 -36.832 36.510 1.00 39.16 189 PRO A N 1
ATOM 1523 C CA . PRO A 1 189 ? 13.387 -37.958 35.777 1.00 39.16 189 PRO A CA 1
ATOM 1524 C C . PRO A 1 189 ? 12.279 -38.962 35.437 1.00 39.16 189 PRO A C 1
ATOM 1526 O O . PRO A 1 189 ? 11.491 -39.362 36.294 1.00 39.16 189 PRO A O 1
ATOM 1529 N N . SER A 1 190 ? 12.230 -39.395 34.177 1.00 41.34 190 SER A N 1
ATOM 1530 C CA . SER A 1 190 ? 11.398 -40.508 33.720 1.00 41.34 190 SER A CA 1
ATOM 1531 C C . SER A 1 190 ? 11.755 -41.784 34.490 1.00 41.34 190 SER A C 1
ATOM 1533 O O . SER A 1 190 ? 12.821 -42.361 34.270 1.00 41.34 190 SER A O 1
ATOM 1535 N N . VAL A 1 191 ? 10.863 -42.239 35.372 1.00 33.09 191 VAL A N 1
ATOM 1536 C CA . VAL A 1 191 ? 10.963 -43.552 36.020 1.00 33.09 191 VAL A CA 1
ATOM 1537 C C . VAL A 1 191 ? 9.761 -44.390 35.609 1.00 33.09 191 VAL A C 1
ATOM 1539 O O . VAL A 1 191 ? 8.626 -44.156 36.018 1.00 33.09 191 VAL A O 1
ATOM 1542 N N . SER A 1 192 ? 10.042 -45.370 34.759 1.00 44.41 192 SER A N 1
ATOM 1543 C CA . SER A 1 192 ? 9.178 -46.488 34.407 1.00 44.41 192 SER A CA 1
ATOM 1544 C C . SER A 1 192 ? 8.813 -47.289 35.656 1.00 44.41 192 SER A C 1
ATOM 1546 O O . SER A 1 192 ? 9.685 -47.904 36.268 1.00 44.41 192 SER A O 1
ATOM 1548 N N . PHE A 1 193 ? 7.526 -47.328 35.994 1.00 31.48 193 PHE A N 1
ATOM 1549 C CA . PHE A 1 193 ? 6.975 -48.295 36.937 1.00 31.48 193 PHE A CA 1
ATOM 1550 C C . PHE A 1 193 ? 5.872 -49.098 36.252 1.00 31.48 193 PHE A C 1
ATOM 1552 O O . PHE A 1 193 ? 4.756 -48.620 36.059 1.00 31.48 193 PHE A O 1
ATOM 1559 N N . GLN A 1 194 ? 6.209 -50.342 35.906 1.00 39.38 194 GLN A N 1
ATOM 1560 C CA . GLN A 1 194 ? 5.235 -51.417 35.789 1.00 39.38 194 GLN A CA 1
ATOM 1561 C C . GLN A 1 194 ? 4.563 -51.589 37.149 1.00 39.38 194 GLN A C 1
ATOM 1563 O O . GLN A 1 194 ? 5.250 -51.830 38.141 1.00 39.38 194 GLN A O 1
ATOM 1568 N N . ARG A 1 195 ? 3.235 -51.498 37.195 1.00 35.03 195 ARG A N 1
ATOM 1569 C CA . ARG A 1 195 ? 2.441 -52.191 38.207 1.00 35.03 195 ARG A CA 1
ATOM 1570 C C . ARG 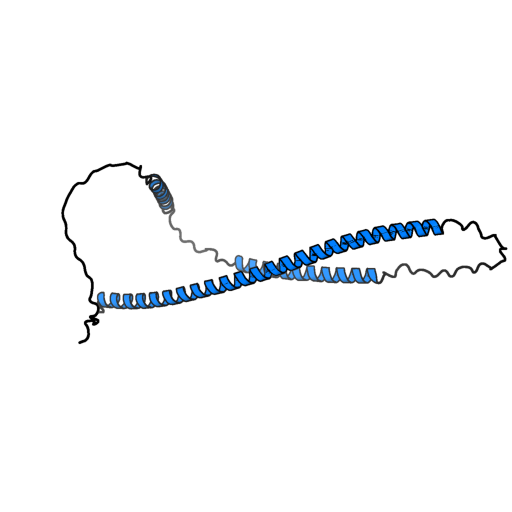A 1 195 ? 1.175 -52.716 37.557 1.00 35.03 195 ARG A C 1
ATOM 1572 O O . ARG A 1 195 ? 0.318 -51.952 37.125 1.00 35.03 195 ARG A O 1
ATOM 1579 N N . GLU A 1 196 ? 1.136 -54.037 37.477 1.00 41.28 196 GLU A N 1
ATOM 1580 C CA . GLU A 1 196 ? -0.057 -54.854 37.325 1.00 41.28 196 GLU A CA 1
ATOM 1581 C C . GLU A 1 196 ? -1.105 -54.415 38.356 1.00 41.28 196 GLU A C 1
ATOM 1583 O O . GLU A 1 196 ? -0.783 -54.047 39.490 1.00 41.28 196 GLU A O 1
ATOM 1588 N N . SER A 1 197 ? -2.368 -54.382 37.952 1.00 35.78 197 SER A N 1
ATOM 1589 C CA . SER A 1 197 ? -3.496 -54.159 38.854 1.00 35.78 197 SER A CA 1
ATOM 1590 C C . SER A 1 197 ? -4.665 -54.976 38.334 1.00 35.78 197 SER A C 1
ATOM 1592 O O . SER A 1 197 ? -5.430 -54.532 37.479 1.00 35.78 197 SER A O 1
ATOM 1594 N N . ASP A 1 198 ? -4.740 -56.203 38.834 1.00 32.91 198 ASP A N 1
ATOM 1595 C CA . ASP A 1 198 ? -5.882 -57.086 38.691 1.00 32.91 198 ASP A CA 1
ATOM 1596 C C . ASP A 1 198 ? -7.134 -56.505 39.369 1.00 32.91 198 ASP A C 1
ATOM 1598 O O . ASP A 1 198 ? -7.071 -55.918 40.447 1.00 32.91 198 ASP A O 1
ATOM 1602 N N . SER A 1 199 ? -8.283 -56.787 38.750 1.00 36.78 199 SER A N 1
ATOM 1603 C CA . SER A 1 199 ? -9.521 -57.216 39.416 1.00 36.78 199 SER A CA 1
ATOM 1604 C C . SER A 1 199 ? -10.113 -56.326 40.532 1.00 36.78 199 SER A C 1
ATOM 1606 O O . SER A 1 199 ? -9.807 -56.474 41.714 1.00 36.78 199 SER A O 1
ATOM 1608 N N . SER A 1 200 ? -11.166 -55.571 40.195 1.00 36.44 200 SER A N 1
ATOM 1609 C CA . SER A 1 200 ? -12.567 -55.900 40.557 1.00 36.44 200 SER A CA 1
ATOM 1610 C C . SER A 1 200 ? -13.462 -54.670 40.798 1.00 36.44 200 SER A C 1
ATOM 1612 O O . SER A 1 200 ? -13.063 -53.690 41.415 1.00 36.44 200 SER A O 1
ATOM 1614 N N . THR A 1 201 ? -14.732 -54.840 40.407 1.00 37.25 201 THR A N 1
ATOM 1615 C CA . THR A 1 201 ? -15.942 -54.221 40.993 1.00 37.25 201 THR A CA 1
ATOM 1616 C C . THR A 1 201 ? -16.448 -52.882 40.420 1.00 37.25 201 THR A C 1
ATOM 1618 O O . THR A 1 201 ? -16.217 -51.812 40.963 1.00 37.25 201 THR A O 1
ATOM 1621 N N . ASN A 1 202 ? -17.190 -53.005 39.311 1.00 37.78 202 ASN A N 1
ATOM 1622 C CA . ASN A 1 202 ? -18.619 -52.676 39.106 1.00 37.78 202 ASN A CA 1
ATOM 1623 C C . ASN A 1 202 ? -19.296 -51.388 39.650 1.00 37.78 202 ASN A C 1
ATOM 1625 O O . ASN A 1 202 ? -19.175 -51.031 40.817 1.00 37.78 202 ASN A O 1
ATOM 1629 N N . CYS A 1 203 ? -20.216 -50.912 38.784 1.00 32.81 203 CYS A N 1
ATOM 1630 C CA . CYS A 1 203 ? -21.401 -50.037 38.952 1.00 32.81 203 CYS A CA 1
ATOM 1631 C C . CYS A 1 203 ? -21.160 -48.533 38.701 1.00 32.81 203 CYS A C 1
ATOM 1633 O O . CYS A 1 203 ? -20.631 -47.830 39.551 1.00 32.81 203 CYS A O 1
ATOM 1635 N N . SER A 1 204 ? -21.381 -48.010 37.486 1.00 38.12 204 SER A N 1
ATOM 1636 C CA . SER A 1 204 ? -22.664 -47.694 36.806 1.00 38.12 204 SER A CA 1
ATOM 1637 C C . SER A 1 204 ? -23.516 -46.652 37.530 1.00 38.12 204 SER A C 1
ATOM 1639 O O . SER A 1 204 ? -23.999 -46.929 38.619 1.00 38.12 204 SER A O 1
ATOM 1641 N N . ASN A 1 205 ? -23.769 -45.516 36.866 1.00 38.94 205 ASN A N 1
ATOM 1642 C CA . ASN A 1 205 ? -25.081 -44.862 36.812 1.00 38.94 205 ASN A CA 1
ATOM 1643 C C . ASN A 1 205 ? -25.175 -43.979 35.556 1.00 38.94 205 ASN A C 1
ATOM 1645 O O . ASN A 1 205 ? -24.381 -43.064 35.351 1.00 38.94 205 ASN A O 1
ATOM 1649 N N . ILE A 1 206 ? -26.150 -44.337 34.722 1.00 39.19 206 ILE A N 1
ATOM 1650 C CA . ILE A 1 206 ? -26.585 -43.712 33.471 1.00 39.19 206 ILE A CA 1
ATOM 1651 C C . ILE A 1 206 ? -27.667 -42.681 33.822 1.00 39.19 206 ILE A C 1
ATOM 1653 O O . ILE A 1 206 ? -28.535 -42.972 34.645 1.00 39.19 206 ILE A O 1
ATOM 1657 N N . ILE A 1 207 ? -27.638 -41.508 33.191 1.00 39.78 207 ILE A N 1
ATOM 1658 C CA . ILE A 1 207 ? -28.773 -40.579 33.138 1.00 39.78 207 ILE A CA 1
ATOM 1659 C C . ILE A 1 207 ? -28.980 -40.261 31.660 1.00 39.78 207 ILE A C 1
ATOM 1661 O O . ILE A 1 207 ? -28.169 -39.540 31.093 1.00 39.78 207 ILE A O 1
ATOM 1665 N N . ASP A 1 208 ? -30.050 -40.789 31.070 1.00 38.22 208 ASP A N 1
ATOM 1666 C CA . ASP A 1 208 ? -30.591 -40.302 29.802 1.00 38.22 208 ASP A CA 1
ATOM 1667 C C . ASP A 1 208 ? -32.068 -39.940 30.007 1.00 38.22 208 ASP A C 1
ATOM 1669 O O . ASP A 1 208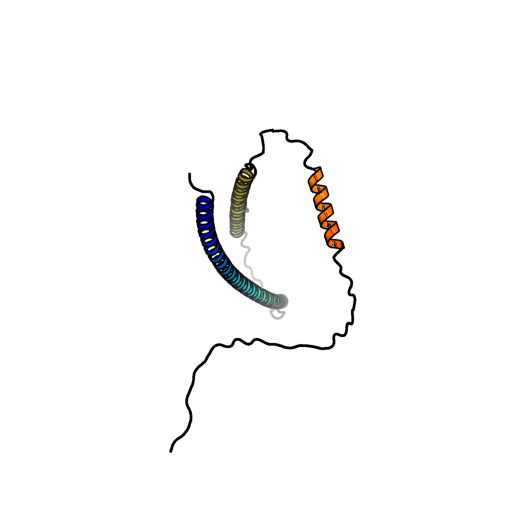 ? -32.861 -40.717 30.546 1.00 38.22 208 ASP A O 1
ATOM 1673 N N . GLU A 1 209 ? -32.394 -38.708 29.621 1.00 39.59 209 GLU A N 1
ATOM 1674 C CA . GLU A 1 209 ? -33.730 -38.113 29.585 1.00 39.59 209 GLU A CA 1
ATOM 1675 C C . GLU A 1 209 ? -34.562 -38.617 28.379 1.00 39.59 209 GLU A C 1
ATOM 1677 O O . GLU A 1 209 ? -34.019 -39.218 27.449 1.00 39.59 209 GLU A O 1
ATOM 1682 N N . PRO A 1 210 ? -35.894 -38.396 28.377 1.00 51.53 210 PRO A N 1
ATOM 1683 C CA . PRO A 1 210 ? -36.851 -39.167 27.588 1.00 51.53 210 PRO A CA 1
ATOM 1684 C C . PRO A 1 210 ? -37.130 -38.566 26.202 1.00 51.53 210 PRO A C 1
ATOM 1686 O O . PRO A 1 210 ? -37.186 -37.351 26.027 1.00 51.53 210 PRO A O 1
ATOM 1689 N N . GLY A 1 211 ? -37.418 -39.426 25.221 1.00 33.81 211 GLY A N 1
ATOM 1690 C CA . GLY A 1 211 ? -37.742 -39.000 23.861 1.00 33.81 211 GLY A CA 1
ATOM 1691 C C . GLY A 1 211 ? -38.680 -39.952 23.123 1.00 33.81 211 GLY A C 1
ATOM 1692 O O . GLY A 1 211 ? -38.231 -40.891 22.486 1.00 33.81 211 GLY A O 1
ATOM 1693 N N . LEU A 1 212 ? -39.972 -39.621 23.185 1.00 43.09 212 LEU A N 1
ATOM 1694 C CA . LEU A 1 212 ? -40.970 -39.720 22.110 1.00 43.09 212 LEU A CA 1
ATOM 1695 C C . LEU A 1 212 ? -41.293 -41.104 21.508 1.00 43.09 212 LEU A C 1
ATOM 1697 O O . LEU A 1 212 ? -40.613 -41.636 20.637 1.00 43.09 212 LEU A O 1
ATOM 1701 N N . ASN A 1 213 ? -42.480 -41.583 21.886 1.00 42.75 213 ASN A N 1
ATOM 1702 C CA . ASN A 1 213 ? -43.241 -42.613 21.188 1.00 42.75 213 ASN A CA 1
ATOM 1703 C C . ASN A 1 213 ? -43.629 -42.127 19.779 1.00 42.75 213 ASN A C 1
ATOM 1705 O O . ASN A 1 213 ? -44.353 -41.139 19.647 1.00 42.75 213 ASN A O 1
ATOM 1709 N N . SER A 1 214 ? -43.222 -42.862 18.744 1.00 42.97 214 SER A N 1
ATOM 1710 C CA . SER A 1 214 ? -43.801 -42.784 17.401 1.00 42.97 214 SER A CA 1
ATOM 1711 C C . SER A 1 214 ? -44.164 -44.192 16.931 1.00 42.97 214 SER A C 1
ATOM 1713 O O . SER A 1 214 ? -43.291 -45.032 16.741 1.00 42.97 214 SER A O 1
ATOM 1715 N N . LEU A 1 215 ? -45.478 -44.398 16.824 1.00 41.88 215 LEU A N 1
ATOM 1716 C CA . LEU A 1 215 ? -46.236 -45.360 16.015 1.00 41.88 215 LEU A CA 1
ATOM 1717 C C . LEU A 1 215 ? -45.454 -46.165 14.966 1.00 41.88 215 LEU A C 1
ATOM 1719 O O . LEU A 1 215 ? -44.849 -45.562 14.085 1.00 41.88 215 LEU A O 1
ATOM 1723 N N . ASP A 1 216 ? -45.637 -47.491 14.981 1.00 39.94 216 ASP A N 1
ATOM 1724 C CA . ASP A 1 216 ? -46.130 -48.222 13.800 1.00 39.94 216 ASP A CA 1
ATOM 1725 C C . ASP A 1 216 ? -46.491 -49.682 14.136 1.00 39.94 216 ASP A C 1
ATOM 1727 O O . ASP A 1 216 ? -45.598 -50.469 14.432 1.00 39.94 216 ASP A O 1
ATOM 1731 N N . VAL A 1 217 ? -47.779 -50.057 14.066 1.00 41.69 217 VAL A N 1
ATOM 1732 C CA . VAL A 1 217 ? -48.221 -51.433 13.740 1.00 41.69 217 VAL A CA 1
ATOM 1733 C C . VAL A 1 217 ? -49.580 -51.378 13.021 1.00 41.69 217 VAL A C 1
ATOM 1735 O O . VAL A 1 217 ? -50.626 -51.211 13.639 1.00 41.69 217 VAL A O 1
ATOM 1738 N N . CYS A 1 218 ? -49.485 -51.482 11.695 1.00 41.81 218 CYS A N 1
ATOM 1739 C CA . CYS A 1 218 ? -50.214 -52.359 10.768 1.00 41.81 218 CYS A CA 1
ATOM 1740 C C . CYS A 1 218 ? -51.756 -52.487 10.807 1.00 41.81 218 CYS A C 1
ATOM 1742 O O . CYS A 1 218 ? -52.341 -53.030 11.739 1.00 41.81 218 CYS A O 1
ATOM 1744 N N . LEU A 1 219 ? -52.339 -52.093 9.661 1.00 41.50 219 LEU A N 1
ATOM 1745 C CA . LEU A 1 219 ? -53.451 -52.714 8.906 1.00 41.50 219 LEU A CA 1
ATOM 1746 C C . LEU A 1 219 ? -53.659 -54.204 9.273 1.00 41.50 219 LEU A C 1
ATOM 1748 O O . LEU A 1 219 ? -52.679 -54.945 9.310 1.00 41.50 219 LEU A O 1
ATOM 1752 N N . GLU A 1 220 ? -54.864 -54.664 9.619 1.00 42.19 220 GLU A N 1
ATOM 1753 C CA . GLU A 1 220 ? -55.994 -55.054 8.749 1.00 42.19 220 GLU A CA 1
ATOM 1754 C C . GLU A 1 220 ? -57.209 -55.403 9.634 1.00 42.19 220 GLU A C 1
ATOM 1756 O O . GLU A 1 220 ? -56.986 -55.959 10.737 1.00 42.19 220 GLU A O 1
#

Secondary structure (DSSP, 8-state):
---HHHHHHHHHHHHHHHHHHHHHHHHHHHHHHHHHHHHHHHHHHHHHHHHHHHHHHHHHHHHHHHHHHHHHHHHHHHHHHHHHHHHS--S---------------------TT---HHHHHHHHHHHHHHHHHHHHHHHHHHHHHHHHHHHTTS----------TTSTHHHHHHHHHHHHHTTS-----------------------------------

Radius of gyration: 47.95 Å; chains: 1; bounding box: 93×98×129 Å

Sequence (220 aa):
MTSEMDLLKQENARLMAENAEFKVKYDEAKDEITKLRAELRNRIKELEKARIDTAVKNTRRDVENVRRDAENAELKSRVAKLEEDSRHPRKDSSPEKSADIPDSIVANEVISVNSKSSEEKMMDSFLDEVNKKIVSDGIRQRKRVEKLAKVESVSPEKGKQVSVDKKTLRKKEQREKFIQEVSRNDSIPSVSFQRESDSSTNCSNIIDEPGLNSLDVCLE